Protein 1R2B (pdb70)

Structure (mmCIF, N/CA/C/O backbone):
data_1R2B
#
_entry.id   1R2B
#
_cell.length_a   54.228
_cell.length_b   38.543
_cell.length_c   76.659
_cell.angle_alpha   90.00
_cell.angle_beta   92.92
_cell.angle_gamma   90.00
#
_symmetry.space_group_name_H-M   'P 1 21 1'
#
loop_
_entity.id
_entity.type
_entity.pdbx_description
1 polymer 'B-cell lymphoma 6 protein'
2 polymer 'Nuclear receptor co-repressor 2'
3 water water
#
loop_
_atom_site.group_PDB
_atom_site.id
_atom_site.type_symbol
_atom_site.label_atom_id
_atom_site.label_alt_id
_atom_site.label_comp_id
_atom_site.label_asym_id
_atom_site.label_entity_id
_atom_site.label_seq_id
_atom_site.pdbx_PDB_ins_code
_atom_site.Cartn_x
_atom_site.Cartn_y
_atom_site.Cartn_z
_atom_site.occupancy
_atom_site.B_iso_or_equiv
_atom_site.auth_seq_id
_atom_site.auth_comp_id
_atom_site.auth_asym_id
_atom_site.auth_atom_id
_atom_site.pdbx_PDB_model_num
ATOM 1 N N . ALA A 1 3 ? -13.765 -35.003 43.769 1.00 57.01 5 ALA A N 1
ATOM 2 C CA . ALA A 1 3 ? -12.758 -34.145 43.080 1.00 56.77 5 ALA A CA 1
ATOM 3 C C . ALA A 1 3 ? -11.985 -33.322 44.097 1.00 56.64 5 ALA A C 1
ATOM 4 O O . ALA A 1 3 ? -12.565 -32.523 44.844 1.00 57.37 5 ALA A O 1
ATOM 6 N N . ASP A 1 4 ? -10.672 -33.537 44.131 1.00 55.23 6 ASP A N 1
ATOM 7 C CA . ASP A 1 4 ? -9.796 -32.813 45.041 1.00 52.73 6 ASP A CA 1
ATOM 8 C C . ASP A 1 4 ? -8.872 -31.973 44.178 1.00 50.54 6 ASP A C 1
ATOM 9 O O . ASP A 1 4 ? -8.438 -32.407 43.096 1.00 49.82 6 ASP A O 1
ATOM 14 N N . SER A 1 5 ? -8.577 -30.766 44.649 1.00 46.82 7 SER A N 1
ATOM 15 C CA . SER A 1 5 ? -7.718 -29.865 43.902 1.00 42.37 7 SER A CA 1
ATOM 16 C C . SER A 1 5 ? -6.745 -29.157 44.839 1.00 40.23 7 SER A C 1
ATOM 17 O O . SER A 1 5 ? -6.956 -29.117 46.060 1.00 38.63 7 SER A O 1
ATOM 20 N N . GLN A 1 6 ? -5.672 -28.616 44.262 1.00 37.32 8 GLN A N 1
ATOM 21 C CA . GLN A 1 6 ? -4.650 -27.914 45.025 1.00 34.33 8 GLN A CA 1
ATOM 22 C C . GLN A 1 6 ? -4.179 -26.670 44.296 1.00 33.22 8 GLN A C 1
ATOM 23 O O . GLN A 1 6 ? -3.825 -26.725 43.118 1.00 33.24 8 GLN A O 1
ATOM 29 N N . ILE A 1 7 ? -4.181 -25.548 45.010 1.00 30.96 9 ILE A N 1
ATOM 30 C CA . ILE A 1 7 ? -3.752 -24.274 44.460 1.00 27.82 9 ILE A CA 1
ATOM 31 C C . ILE A 1 7 ? -2.368 -23.962 45.010 1.00 26.78 9 ILE A C 1
ATOM 32 O O . ILE A 1 7 ? -2.149 -23.898 46.225 1.00 24.56 9 ILE A O 1
ATOM 37 N N . GLN A 1 8 ? -1.428 -23.800 44.093 1.00 24.93 10 GLN A N 1
ATOM 38 C CA . GLN A 1 8 ? -0.038 -23.523 44.441 1.00 25.17 10 GLN A CA 1
ATOM 39 C C . GLN A 1 8 ? 0.277 -22.055 44.201 1.00 23.28 10 GLN A C 1
ATOM 40 O O . GLN A 1 8 ? 0.268 -21.595 43.049 1.00 23.01 10 GLN A O 1
ATOM 46 N N . PHE A 1 9 ? 0.532 -21.332 45.296 1.00 20.15 11 PHE A N 1
ATOM 47 C CA . PHE A 1 9 ? 0.840 -19.903 45.244 1.00 18.07 11 PHE A CA 1
ATOM 48 C C . PHE A 1 9 ? 2.340 -19.726 45.044 1.00 17.60 11 PHE A C 1
ATOM 49 O O . PHE A 1 9 ? 3.150 -19.771 45.989 1.00 16.35 11 PHE A O 1
ATOM 57 N N . THR A 1 10 ? 2.703 -19.499 43.793 1.00 16.62 12 THR A N 1
ATOM 58 C CA . THR A 1 10 ? 4.094 -19.390 43.426 1.00 19.70 12 THR A CA 1
ATOM 59 C C . THR A 1 10 ? 4.920 -18.265 44.074 1.00 18.41 12 THR A C 1
ATOM 60 O O . THR A 1 10 ? 6.133 -18.372 44.140 1.00 18.94 12 THR A O 1
ATOM 64 N N . ARG A 1 11 ? 4.287 -17.204 44.571 1.00 18.47 13 ARG A N 1
ATOM 65 C CA . ARG A 1 11 ? 5.053 -16.123 45.200 1.00 15.85 13 ARG A CA 1
ATOM 66 C C . ARG A 1 11 ? 4.789 -16.016 46.709 1.00 16.18 13 ARG A C 1
ATOM 67 O O . ARG A 1 11 ? 5.271 -15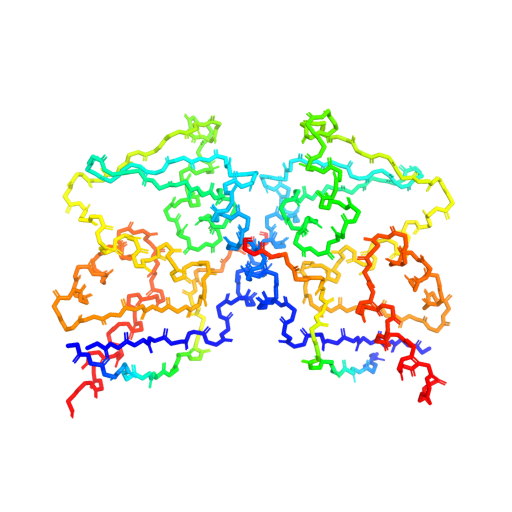.091 47.401 1.00 13.62 13 ARG A O 1
ATOM 75 N N . HIS A 1 12 ? 4.063 -17.011 47.223 1.00 16.90 14 HIS A N 1
ATOM 76 C CA . HIS A 1 12 ? 3.722 -17.069 48.642 1.00 13.17 14 HIS A CA 1
ATOM 77 C C . HIS A 1 12 ? 4.943 -17.052 49.547 1.00 14.78 14 HIS A C 1
ATOM 78 O O . HIS A 1 12 ? 5.005 -16.241 50.476 1.00 12.67 14 HIS A O 1
ATOM 85 N N . ALA A 1 13 ? 5.896 -17.963 49.313 1.00 12.93 15 ALA A N 1
ATOM 86 C CA . ALA A 1 13 ? 7.078 -18.011 50.164 1.00 14.19 15 ALA A CA 1
ATOM 87 C C . ALA A 1 13 ? 7.772 -16.652 50.112 1.00 15.50 15 ALA A C 1
ATOM 88 O O . ALA A 1 13 ? 8.226 -16.138 51.120 1.00 15.73 15 ALA A O 1
ATOM 90 N N . SER A 1 14 ? 7.824 -16.055 48.928 1.00 16.16 16 SER A N 1
ATOM 91 C CA . SER A 1 14 ? 8.459 -14.756 48.808 1.00 16.36 16 SER A CA 1
ATOM 92 C C . SER A 1 14 ? 7.668 -13.668 49.555 1.00 17.43 16 SER A C 1
ATOM 93 O O . SER A 1 14 ? 8.270 -12.763 50.158 1.00 18.20 16 SER A O 1
ATOM 96 N N . ASP A 1 15 ? 6.331 -13.738 49.526 1.00 16.33 17 ASP A N 1
ATOM 97 C CA . ASP A 1 15 ? 5.531 -12.741 50.244 1.00 16.05 17 ASP A CA 1
ATOM 98 C C . ASP A 1 15 ? 5.682 -12.922 51.739 1.00 15.52 17 ASP A C 1
ATOM 99 O O . ASP A 1 15 ? 5.635 -11.947 52.500 1.00 16.91 17 ASP A O 1
ATOM 104 N N . VAL A 1 16 ? 5.827 -14.169 52.167 1.00 14.37 18 VAL A N 1
ATOM 105 C CA . VAL A 1 16 ? 6.023 -14.442 53.585 1.00 16.52 18 VAL A CA 1
ATOM 106 C C . VAL A 1 16 ? 7.396 -13.876 54.020 1.00 17.14 18 VAL A C 1
ATOM 107 O O . VAL A 1 16 ? 7.491 -13.172 55.029 1.00 17.54 18 VAL A O 1
ATOM 111 N N . LEU A 1 17 ? 8.442 -14.144 53.239 1.00 16.15 19 LEU A N 1
ATOM 112 C CA . LEU A 1 17 ? 9.767 -13.658 53.590 1.00 15.25 19 LEU A CA 1
ATOM 113 C C . LEU A 1 17 ? 9.797 -12.138 53.611 1.00 16.89 19 LEU A C 1
ATOM 114 O O . LEU A 1 17 ? 10.441 -11.542 54.474 1.00 17.54 19 LEU A O 1
ATOM 119 N N . LEU A 1 18 ? 9.100 -11.495 52.685 1.00 15.74 20 LEU A N 1
ATOM 120 C CA . LEU A 1 18 ? 9.082 -10.039 52.701 1.00 17.03 20 LEU A CA 1
ATOM 121 C C . LEU A 1 18 ? 8.423 -9.541 53.979 1.00 17.94 20 LEU A C 1
ATOM 122 O O . LEU A 1 18 ? 8.919 -8.622 54.625 1.00 19.53 20 LEU A O 1
ATOM 127 N N . ASN A 1 19 ? 7.296 -10.134 54.348 1.00 17.10 21 ASN A N 1
ATOM 128 C CA . ASN A 1 19 ? 6.635 -9.691 55.563 1.00 19.85 21 ASN A CA 1
ATOM 129 C C . ASN A 1 19 ? 7.463 -9.921 56.812 1.00 20.97 21 ASN A C 1
ATOM 130 O O . ASN A 1 19 ? 7.356 -9.156 57.761 1.00 22.14 21 ASN A O 1
ATOM 135 N N . LEU A 1 20 ? 8.292 -10.958 56.806 1.00 20.62 22 LEU A N 1
ATOM 136 C CA . LEU A 1 20 ? 9.130 -11.246 57.949 1.00 21.22 22 LEU A CA 1
ATOM 137 C C . LEU A 1 20 ? 10.230 -10.190 58.056 1.00 23.84 22 LEU A C 1
ATOM 138 O O . LEU A 1 20 ? 10.650 -9.801 59.156 1.00 22.81 22 LEU A O 1
ATOM 143 N N . ASN A 1 21 ? 10.703 -9.730 56.903 1.00 24.76 23 ASN A N 1
ATOM 144 C CA . ASN A 1 21 ? 11.743 -8.704 56.879 1.00 24.40 23 ASN A CA 1
ATOM 145 C C . ASN A 1 21 ? 11.127 -7.412 57.429 1.00 25.02 23 ASN A C 1
ATOM 146 O O . ASN A 1 21 ? 11.738 -6.694 58.215 1.00 24.25 23 ASN A O 1
ATOM 151 N N . ARG A 1 22 ? 9.911 -7.125 56.986 1.00 26.29 24 ARG A N 1
ATOM 152 C CA . ARG A 1 22 ? 9.198 -5.953 57.442 1.00 29.67 24 ARG A CA 1
ATOM 153 C C . ARG A 1 22 ? 9.103 -6.016 58.958 1.00 30.64 24 ARG A C 1
ATOM 154 O O . ARG A 1 22 ? 9.370 -5.028 59.638 1.00 31.62 24 ARG A O 1
ATOM 162 N N . LEU A 1 23 ? 8.728 -7.181 59.485 1.00 30.49 25 LEU A N 1
ATOM 163 C CA . LEU A 1 23 ? 8.617 -7.344 60.931 1.00 31.00 25 LEU A CA 1
ATOM 164 C C . LEU A 1 23 ? 9.967 -7.055 61.593 1.00 30.74 25 LEU A C 1
ATOM 165 O O . LEU A 1 23 ? 10.016 -6.460 62.676 1.00 30.38 25 LEU A O 1
ATOM 170 N N . ARG A 1 24 ? 11.054 -7.466 60.940 1.00 29.88 26 ARG A N 1
ATOM 171 C CA . ARG A 1 24 ? 12.389 -7.235 61.475 1.00 31.21 26 ARG A CA 1
ATOM 172 C C . ARG A 1 24 ? 12.715 -5.744 61.522 1.00 32.57 26 ARG A C 1
ATOM 173 O O . ARG A 1 24 ? 13.207 -5.249 62.533 1.00 31.52 26 ARG A O 1
ATOM 181 N N . SER A 1 25 ? 12.456 -5.043 60.418 1.00 33.77 27 SER A N 1
ATOM 182 C CA . SER A 1 25 ? 12.710 -3.606 60.337 1.00 34.72 27 SER A CA 1
ATOM 183 C C . SER A 1 25 ? 11.887 -2.816 61.378 1.00 35.65 27 SER A C 1
ATOM 184 O O . SER A 1 25 ? 12.385 -1.853 61.966 1.00 37.02 27 SER A O 1
ATOM 187 N N . ARG A 1 26 ? 10.637 -3.216 61.605 1.00 34.55 28 ARG A N 1
ATOM 188 C CA . ARG A 1 26 ? 9.789 -2.548 62.601 1.00 35.97 28 ARG A CA 1
ATOM 189 C C . ARG A 1 26 ? 10.046 -3.142 63.990 1.00 36.44 28 ARG A C 1
ATOM 190 O O . ARG A 1 26 ? 9.361 -2.813 64.960 1.00 34.48 28 ARG A O 1
ATOM 198 N N . ASP A 1 27 ? 11.041 -4.024 64.059 1.00 37.18 29 ASP A N 1
ATOM 199 C CA . ASP A 1 27 ? 11.427 -4.678 65.300 1.00 38.37 29 ASP A CA 1
ATOM 200 C C . ASP A 1 27 ? 10.248 -5.381 65.967 1.00 37.71 29 ASP A C 1
ATOM 201 O O . ASP A 1 27 ? 10.131 -5.387 67.192 1.00 38.76 29 ASP A O 1
ATOM 206 N N . ILE A 1 28 ? 9.386 -5.992 65.168 1.00 35.58 30 ILE A N 1
ATOM 207 C CA . ILE A 1 28 ? 8.222 -6.671 65.710 1.00 34.11 30 ILE A CA 1
ATOM 208 C C . ILE A 1 28 ? 8.435 -8.161 65.953 1.00 35.07 30 ILE A C 1
ATOM 209 O O . ILE A 1 28 ? 8.853 -8.899 65.054 1.00 35.91 30 ILE A O 1
ATOM 214 N N . LEU A 1 29 ? 8.138 -8.589 67.178 1.00 35.07 31 LEU A N 1
ATOM 215 C CA . LEU A 1 29 ? 8.264 -9.987 67.591 1.00 35.45 31 LEU A CA 1
ATOM 216 C C . LEU A 1 29 ? 9.687 -10.512 67.499 1.00 34.81 31 LEU A C 1
ATOM 217 O O . LEU A 1 29 ? 9.910 -11.717 67.571 1.00 33.78 31 LEU A O 1
ATOM 222 N N . THR A 1 30 ? 10.646 -9.609 67.314 1.00 36.34 32 THR A N 1
ATOM 223 C CA . THR A 1 30 ? 12.050 -10.002 67.253 1.00 37.86 32 THR A CA 1
ATOM 224 C C . THR A 1 30 ? 12.396 -10.504 68.656 1.00 39.44 32 THR A C 1
ATOM 225 O O . THR A 1 30 ? 12.075 -9.850 69.649 1.00 39.44 32 THR A O 1
ATOM 229 N N . ASP A 1 31 ? 13.063 -11.650 68.741 1.00 39.77 33 ASP A N 1
ATOM 230 C CA . ASP A 1 31 ? 13.371 -12.245 70.034 1.00 39.76 33 ASP A CA 1
ATOM 231 C C . ASP A 1 31 ? 14.834 -12.476 70.386 1.00 40.40 33 ASP A C 1
ATOM 232 O O . ASP A 1 31 ? 15.129 -13.210 71.339 1.00 41.03 33 ASP A O 1
ATOM 237 N N . VAL A 1 32 ? 15.752 -11.868 69.643 1.00 40.20 34 VAL A N 1
ATOM 238 C CA . VAL A 1 32 ? 17.168 -12.064 69.929 1.00 40.80 34 VAL A CA 1
ATOM 239 C C . VAL A 1 32 ? 18.008 -10.969 69.288 1.00 42.91 34 VAL A C 1
ATOM 240 O O . VAL A 1 32 ? 17.613 -10.380 68.285 1.00 42.90 34 VAL A O 1
ATOM 244 N N . VAL A 1 33 ? 19.165 -10.690 69.883 1.00 43.66 35 VAL A N 1
ATOM 245 C CA . VAL A 1 33 ? 20.072 -9.683 69.353 1.00 43.82 35 VAL A CA 1
ATOM 246 C C . VAL A 1 33 ? 21.386 -10.400 69.149 1.00 44.21 35 VAL A C 1
ATOM 247 O O . VAL A 1 33 ? 21.812 -11.170 70.009 1.00 45.36 35 VAL A O 1
ATOM 251 N N . ILE A 1 34 ? 22.018 -10.166 68.005 1.00 45.76 36 ILE A N 1
ATOM 252 C CA . ILE A 1 34 ? 23.294 -10.804 67.701 1.00 46.40 36 ILE A CA 1
ATOM 253 C C . ILE A 1 34 ? 24.347 -9.727 67.746 1.00 47.37 36 ILE A C 1
ATOM 254 O O . ILE A 1 34 ? 24.228 -8.703 67.070 1.00 47.31 36 ILE A O 1
ATOM 259 N N . VAL A 1 35 ? 25.387 -9.967 68.534 1.00 48.81 37 VAL A N 1
ATOM 260 C CA . VAL A 1 35 ? 26.444 -8.993 68.684 1.00 49.45 37 VAL A CA 1
ATOM 261 C C . VAL A 1 35 ? 27.715 -9.367 67.950 1.00 51.31 37 VAL A C 1
ATOM 262 O O . VAL A 1 35 ? 28.310 -10.415 68.191 1.00 52.11 37 VAL A O 1
ATOM 266 N N . VAL A 1 36 ? 28.113 -8.485 67.041 1.00 53.44 38 VAL A N 1
ATOM 267 C CA . VAL A 1 36 ? 29.318 -8.646 66.236 1.00 56.12 38 VAL A CA 1
ATOM 268 C C . VAL A 1 36 ? 30.142 -7.401 66.553 1.00 57.53 38 VAL A C 1
ATOM 269 O O . VAL A 1 36 ? 29.756 -6.279 66.194 1.00 57.35 38 VAL A O 1
ATOM 273 N N . SER A 1 37 ? 31.277 -7.602 67.219 1.00 59.19 39 SER A N 1
ATOM 274 C CA . SER A 1 37 ? 32.107 -6.480 67.653 1.00 59.72 39 SER A CA 1
ATOM 275 C C . SER A 1 37 ? 31.180 -5.638 68.515 1.00 60.23 39 SER A C 1
ATOM 276 O O . SER A 1 37 ? 30.497 -6.172 69.394 1.00 60.14 39 SER A O 1
ATOM 279 N N . ARG A 1 38 ? 31.116 -4.340 68.264 1.00 61.08 40 ARG A N 1
ATOM 280 C CA . ARG A 1 38 ? 30.248 -3.504 69.084 1.00 62.50 40 ARG A CA 1
ATOM 281 C C . ARG A 1 38 ? 28.884 -3.253 68.452 1.00 61.74 40 ARG A C 1
ATOM 282 O O . ARG A 1 38 ? 28.061 -2.524 69.009 1.00 62.12 40 ARG A O 1
ATOM 290 N N . GLU A 1 39 ? 28.641 -3.873 67.298 1.00 60.35 41 GLU A N 1
ATOM 291 C CA . GLU A 1 39 ? 27.372 -3.703 66.602 1.00 57.68 41 GLU A CA 1
ATOM 292 C C . GLU A 1 39 ? 26.339 -4.776 66.912 1.00 55.07 41 GLU A C 1
ATOM 293 O O . GLU A 1 39 ? 26.656 -5.961 67.048 1.00 53.66 41 GLU A O 1
ATOM 299 N N . GLN A 1 40 ? 25.095 -4.328 67.030 1.00 52.16 42 GLN A N 1
ATOM 300 C CA . GLN A 1 40 ? 23.974 -5.199 67.331 1.00 51.17 42 GLN A CA 1
ATOM 301 C C . GLN A 1 40 ? 23.076 -5.382 66.118 1.00 49.04 42 GLN A C 1
ATOM 302 O O . GLN A 1 40 ? 23.034 -4.537 65.227 1.00 48.79 42 GLN A O 1
ATOM 308 N N . PHE A 1 41 ? 22.360 -6.499 66.095 1.00 46.96 43 PHE A N 1
ATOM 309 C CA . PHE A 1 41 ? 21.430 -6.796 65.014 1.00 44.03 43 PHE A CA 1
ATOM 310 C C . PHE A 1 41 ? 20.253 -7.546 65.615 1.00 42.98 43 PHE A C 1
ATOM 311 O O . PHE A 1 41 ? 20.429 -8.627 66.177 1.00 42.94 43 PHE A O 1
ATOM 319 N N . ARG A 1 42 ? 19.061 -6.966 65.507 1.00 42.22 44 ARG A N 1
ATOM 320 C CA . ARG A 1 42 ? 17.844 -7.584 66.028 1.00 42.40 44 ARG A CA 1
ATOM 321 C C . ARG A 1 42 ? 17.352 -8.602 64.980 1.00 40.99 44 ARG A C 1
ATOM 322 O O . ARG A 1 42 ? 17.554 -8.402 63.776 1.00 39.94 44 ARG A O 1
ATOM 330 N N . ALA A 1 43 ? 16.706 -9.680 65.427 1.00 38.23 45 ALA A N 1
ATOM 331 C CA . ALA A 1 43 ? 16.248 -10.713 64.497 1.00 36.31 45 ALA A CA 1
ATOM 332 C C . ALA A 1 43 ? 15.325 -11.745 65.124 1.00 34.88 45 ALA A C 1
ATOM 333 O O . ALA A 1 43 ? 15.023 -11.685 66.308 1.00 35.21 45 ALA A O 1
ATOM 335 N N . HIS A 1 44 ? 14.870 -12.688 64.305 1.00 33.64 46 HIS A N 1
ATOM 336 C CA . HIS A 1 44 ? 13.996 -13.759 64.762 1.00 31.96 46 HIS A CA 1
ATOM 337 C C . HIS A 1 44 ? 14.802 -15.043 64.709 1.00 32.59 46 HIS A C 1
ATOM 338 O O . HIS A 1 44 ? 15.391 -15.374 63.676 1.00 34.13 46 HIS A O 1
ATOM 345 N N . LYS A 1 45 ? 14.837 -15.754 65.832 1.00 31.08 47 LYS A N 1
ATOM 346 C CA . LYS A 1 45 ? 15.585 -17.001 65.942 1.00 29.85 47 LYS A CA 1
ATOM 347 C C . LYS A 1 45 ? 15.160 -17.997 64.885 1.00 25.52 47 LYS A C 1
ATOM 348 O O . LYS A 1 45 ? 15.996 -18.621 64.257 1.00 27.51 47 LYS A O 1
ATOM 354 N N . THR A 1 46 ? 13.861 -18.142 64.689 1.00 24.73 48 THR A N 1
ATOM 355 C CA . THR A 1 46 ? 13.348 -19.068 63.684 1.00 26.75 48 THR A CA 1
ATOM 356 C C . THR A 1 46 ? 13.948 -18.834 62.289 1.00 25.30 48 THR A C 1
ATOM 357 O O . THR A 1 46 ? 14.283 -19.787 61.601 1.00 25.65 48 THR A O 1
ATOM 361 N N . VAL A 1 47 ? 14.091 -17.571 61.884 1.00 24.64 49 VAL A N 1
ATOM 362 C CA . VAL A 1 47 ? 14.676 -17.255 60.580 1.00 24.82 49 VAL A CA 1
ATOM 363 C C . VAL A 1 47 ? 16.173 -17.574 60.606 1.00 24.82 49 VAL A C 1
ATOM 364 O O . VAL A 1 47 ? 16.715 -18.188 59.686 1.00 21.23 49 VAL A O 1
ATOM 368 N N . LEU A 1 48 ? 16.835 -17.134 61.666 1.00 26.61 50 LEU A N 1
ATOM 369 C CA . LEU A 1 48 ? 18.259 -17.401 61.823 1.00 28.95 50 LEU A CA 1
ATOM 370 C C . LEU A 1 48 ? 18.522 -18.907 61.758 1.00 29.72 50 LEU A C 1
ATOM 371 O O . LEU A 1 48 ? 19.453 -19.352 61.089 1.00 30.58 50 LEU A O 1
ATOM 376 N N . MET A 1 49 ? 17.698 -19.681 62.461 1.00 30.99 51 MET A N 1
ATOM 377 C CA . MET A 1 49 ? 17.830 -21.134 62.477 1.00 32.88 51 MET A CA 1
ATOM 378 C C . MET A 1 49 ? 17.559 -21.749 61.110 1.00 33.05 51 MET A C 1
ATOM 379 O O . MET A 1 49 ? 18.235 -22.696 60.697 1.00 35.02 51 MET A O 1
ATOM 384 N N . ALA A 1 50 ? 16.547 -21.235 60.425 1.00 30.24 52 ALA A N 1
ATOM 385 C CA . ALA A 1 50 ? 16.203 -21.755 59.118 1.00 29.04 52 ALA A CA 1
ATOM 386 C C . ALA A 1 50 ? 17.345 -21.571 58.135 1.00 26.44 52 ALA A C 1
ATOM 387 O O . ALA A 1 50 ? 17.533 -22.391 57.233 1.00 25.57 52 ALA A O 1
ATOM 389 N N . CYS A 1 51 ? 18.129 -20.517 58.331 1.00 26.19 53 CYS A N 1
ATOM 390 C CA . CYS A 1 51 ? 19.231 -20.214 57.408 1.00 26.45 53 CYS A CA 1
ATOM 391 C C . CYS A 1 51 ? 20.656 -20.598 57.797 1.00 27.45 53 CYS A C 1
ATOM 392 O O . CYS A 1 51 ? 21.502 -20.786 56.922 1.00 27.50 53 CYS A O 1
ATOM 395 N N . SER A 1 52 ? 20.936 -20.705 59.088 1.00 27.55 54 SER A N 1
ATOM 396 C CA . SER A 1 52 ? 22.297 -21.016 59.515 1.00 29.83 54 SER A CA 1
ATOM 397 C C . SER A 1 52 ? 22.406 -22.289 60.354 1.00 29.46 54 SER A C 1
ATOM 398 O O . SER A 1 52 ? 21.698 -22.435 61.346 1.00 30.43 54 SER A O 1
ATOM 401 N N . GLY A 1 53 ? 23.278 -23.206 59.943 1.00 30.32 55 GLY A N 1
ATOM 402 C CA . GLY A 1 53 ? 23.474 -24.446 60.689 1.00 31.70 55 GLY 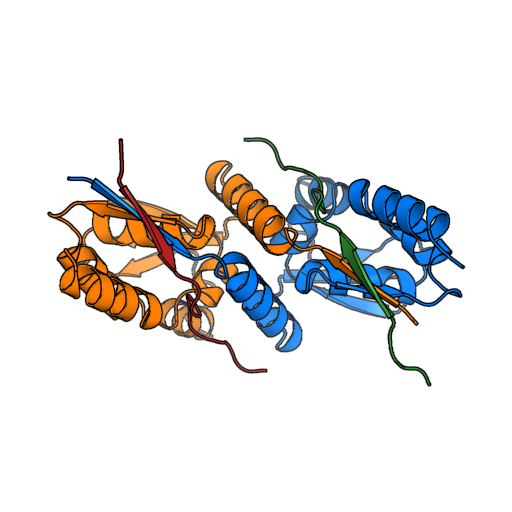A CA 1
ATOM 403 C C . GLY A 1 53 ? 23.942 -24.130 62.105 1.00 32.84 55 GLY A C 1
ATOM 404 O O . GLY A 1 53 ? 23.593 -24.816 63.077 1.00 30.80 55 GLY A O 1
ATOM 405 N N . LEU A 1 54 ? 24.731 -23.065 62.212 1.00 33.17 56 LEU A N 1
ATOM 406 C CA . LEU A 1 54 ? 25.233 -22.608 63.485 1.00 35.14 56 LEU A CA 1
ATOM 407 C C . LEU A 1 54 ? 24.090 -22.143 64.394 1.00 35.95 56 LEU A C 1
ATOM 408 O O . LEU A 1 54 ? 23.868 -22.709 65.467 1.00 36.91 56 LEU A O 1
ATOM 413 N N . PHE A 1 55 ? 23.360 -21.112 63.975 1.00 35.03 57 PHE A N 1
ATOM 414 C CA . PHE A 1 55 ? 22.262 -20.622 64.800 1.00 32.54 57 PHE A CA 1
ATOM 415 C C . PHE A 1 55 ? 21.288 -21.755 65.116 1.00 31.66 57 PHE A C 1
ATOM 416 O O . PHE A 1 55 ? 20.591 -21.737 66.135 1.00 28.51 57 PHE A O 1
ATOM 424 N N . TYR A 1 56 ? 21.237 -22.752 64.244 1.00 30.77 58 TYR A N 1
ATOM 425 C CA . TYR A 1 56 ? 20.355 -23.878 64.494 1.00 32.14 58 TYR A CA 1
ATOM 426 C C . TYR A 1 56 ? 20.850 -24.586 65.769 1.00 33.23 58 TYR A C 1
ATOM 427 O O . TYR A 1 56 ? 20.064 -24.925 66.657 1.00 32.33 58 TYR A O 1
ATOM 436 N N . SER A 1 57 ? 22.160 -24.793 65.856 1.00 34.28 59 SER A N 1
ATOM 437 C CA . SER A 1 57 ? 22.753 -25.448 67.016 1.00 37.50 59 SER A CA 1
ATOM 438 C C . SER A 1 57 ? 22.615 -24.608 68.271 1.00 38.61 59 SER A C 1
ATOM 439 O O . SER A 1 57 ? 22.185 -25.097 69.316 1.00 39.91 59 SER A O 1
ATOM 442 N N . ILE A 1 58 ? 22.974 -23.336 68.156 1.00 40.37 60 ILE A N 1
ATOM 443 C CA . ILE A 1 58 ? 22.898 -22.415 69.274 1.00 41.72 60 ILE A CA 1
ATOM 444 C C . ILE A 1 58 ? 21.524 -22.386 69.910 1.00 42.48 60 ILE A C 1
ATOM 445 O O . ILE A 1 58 ? 21.402 -22.472 71.124 1.00 43.93 60 ILE A O 1
ATOM 450 N N . PHE A 1 59 ? 20.486 -22.267 69.091 1.00 43.81 61 PHE A N 1
ATOM 451 C CA . PHE A 1 59 ? 19.125 -22.202 69.607 1.00 43.16 61 PHE A CA 1
ATOM 452 C C . PHE A 1 59 ? 18.533 -23.575 69.863 1.00 43.92 61 PHE A C 1
ATOM 453 O O . PHE A 1 59 ? 17.393 -23.704 70.303 1.00 43.62 61 PHE A O 1
ATOM 461 N N . THR A 1 60 ? 19.324 -24.605 69.587 1.00 46.21 62 THR A N 1
ATOM 462 C CA . THR A 1 60 ? 18.916 -25.985 69.829 1.00 48.18 62 THR A CA 1
ATOM 463 C C . THR A 1 60 ? 19.537 -26.394 71.165 1.00 49.17 62 THR A C 1
ATOM 464 O O . THR A 1 60 ? 19.109 -27.354 71.803 1.00 48.28 62 THR A O 1
ATOM 468 N N . ASP A 1 61 ? 20.546 -25.626 71.569 1.00 51.11 63 ASP A N 1
ATOM 469 C CA . ASP A 1 61 ? 21.300 -25.831 72.802 1.00 53.46 63 ASP A CA 1
ATOM 470 C C . ASP A 1 61 ? 20.4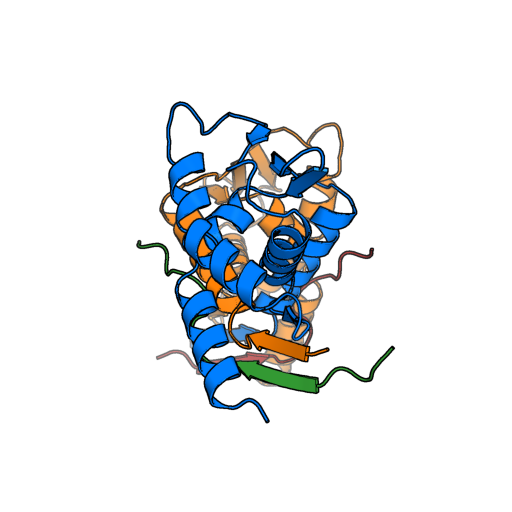77 -25.392 74.018 1.00 54.80 63 ASP A C 1
ATOM 471 O O . ASP A 1 61 ? 20.263 -24.204 74.227 1.00 54.06 63 ASP A O 1
ATOM 476 N N . GLN A 1 62 ? 20.028 -26.357 74.817 1.00 56.85 64 GLN A N 1
ATOM 477 C CA . GLN A 1 62 ? 19.216 -26.072 75.995 1.00 59.53 64 GLN A CA 1
ATOM 478 C C . GLN A 1 62 ? 19.749 -24.977 76.911 1.00 60.48 64 GLN A C 1
ATOM 479 O O . GLN A 1 62 ? 18.964 -24.252 77.533 1.00 61.20 64 GLN A O 1
ATOM 485 N N . LEU A 1 63 ? 21.068 -24.849 77.016 1.00 60.69 65 LEU A N 1
ATOM 486 C CA . LEU A 1 63 ? 21.615 -23.811 77.881 1.00 61.38 65 LEU A CA 1
ATOM 487 C C . LEU A 1 63 ? 21.835 -22.455 77.204 1.00 60.31 65 LEU A C 1
ATOM 488 O O . LEU A 1 63 ? 22.269 -21.505 77.851 1.00 60.21 65 LEU A O 1
ATOM 493 N N . LYS A 1 64 ? 21.517 -22.362 75.913 1.00 59.58 66 LYS A N 1
ATOM 494 C CA . LYS A 1 64 ? 21.663 -21.110 75.167 1.00 58.89 66 LYS A CA 1
ATOM 495 C C . LYS A 1 64 ? 20.425 -20.809 74.328 1.00 59.22 66 LYS A C 1
ATOM 496 O O . LYS A 1 64 ? 20.439 -19.902 73.503 1.00 59.28 66 LYS A O 1
ATOM 502 N N . ARG A 1 65 ? 19.360 -21.574 74.559 1.00 60.08 67 ARG A N 1
ATOM 503 C CA . ARG A 1 65 ? 18.093 -21.434 73.842 1.00 60.29 67 ARG A CA 1
ATOM 504 C C . ARG A 1 65 ? 17.263 -20.228 74.271 1.00 60.26 67 ARG A C 1
ATOM 505 O O . ARG A 1 65 ? 16.847 -19.430 73.435 1.00 60.96 67 ARG A O 1
ATOM 513 N N . ASN A 1 66 ? 16.995 -20.115 75.568 1.00 59.31 68 ASN A N 1
ATOM 514 C CA . ASN A 1 66 ? 16.206 -19.005 76.082 1.00 58.54 68 ASN A CA 1
ATOM 515 C C . ASN A 1 66 ? 17.065 -17.761 76.250 1.00 58.05 68 ASN A C 1
ATOM 516 O O . ASN A 1 66 ? 16.650 -16.774 76.862 1.00 58.07 68 ASN A O 1
ATOM 521 N N . LEU A 1 67 ? 18.269 -17.824 75.696 1.00 56.90 69 LEU A N 1
ATOM 522 C CA . LEU A 1 67 ? 19.213 -16.717 75.739 1.00 55.34 69 LEU A CA 1
ATOM 523 C C . LEU A 1 67 ? 18.670 -15.627 74.812 1.00 55.02 69 LEU A C 1
ATOM 524 O O . LEU A 1 67 ? 18.188 -15.918 73.717 1.00 54.23 69 LEU A O 1
ATOM 529 N N . SER A 1 68 ? 18.735 -14.374 75.243 1.00 54.82 70 SER A N 1
ATOM 530 C CA . SER A 1 68 ? 18.227 -13.283 74.419 1.00 53.52 70 SER A CA 1
ATOM 531 C C . SER A 1 68 ? 19.333 -12.519 73.692 1.00 52.34 70 SER A C 1
ATOM 532 O O . SER A 1 68 ? 19.054 -11.649 72.867 1.00 52.61 70 SER A O 1
ATOM 535 N N . VAL A 1 69 ? 20.587 -12.845 73.986 1.00 50.72 71 VAL A N 1
ATOM 536 C CA . VAL A 1 69 ? 21.701 -12.178 73.321 1.00 50.12 71 VAL A CA 1
ATOM 537 C C . VAL A 1 69 ? 22.760 -13.206 72.905 1.00 51.07 71 VAL A C 1
ATOM 538 O O . VAL A 1 69 ? 22.933 -14.232 73.567 1.00 50.80 71 VAL A O 1
ATOM 542 N N . ILE A 1 70 ? 23.451 -12.936 71.797 1.00 52.15 72 ILE A N 1
ATOM 543 C CA . ILE A 1 70 ? 24.476 -13.838 71.282 1.00 53.80 72 ILE A CA 1
ATOM 544 C C . ILE A 1 70 ? 25.636 -13.089 70.640 1.00 56.17 72 ILE A C 1
ATOM 545 O O . ILE A 1 70 ? 25.444 -12.272 69.741 1.00 56.80 72 ILE A O 1
ATOM 550 N N . ASN A 1 71 ? 26.842 -13.390 71.106 1.00 58.59 73 ASN A N 1
ATOM 551 C CA . ASN A 1 71 ? 28.057 -12.780 70.590 1.00 61.10 73 ASN A CA 1
ATOM 552 C C . ASN A 1 71 ? 28.674 -13.785 69.642 1.00 62.30 73 ASN A C 1
ATOM 553 O O . ASN A 1 71 ? 28.327 -14.961 69.672 1.00 63.18 73 ASN A O 1
ATOM 558 N N . LEU A 1 72 ? 29.603 -13.328 68.817 1.00 64.00 74 LEU A N 1
ATOM 559 C CA . LEU A 1 72 ? 30.259 -14.202 67.854 1.00 66.25 74 LEU A CA 1
ATOM 560 C C . LEU A 1 72 ? 31.760 -13.928 67.904 1.00 68.01 74 LEU A C 1
ATOM 561 O O . LEU A 1 72 ? 32.204 -13.069 68.669 1.00 68.60 74 LEU A O 1
ATOM 566 N N . ASP A 1 73 ? 32.540 -14.649 67.097 1.00 69.62 75 ASP A N 1
ATOM 567 C CA . ASP A 1 73 ? 33.978 -14.415 67.066 1.00 71.09 75 ASP A CA 1
ATOM 568 C C . ASP A 1 73 ? 34.164 -12.928 66.826 1.00 71.63 75 ASP A C 1
ATOM 569 O O . ASP A 1 73 ? 33.597 -12.364 65.888 1.00 72.51 75 ASP A O 1
ATOM 574 N N . PRO A 1 74 ? 34.964 -12.269 67.674 1.00 71.20 76 PRO A N 1
ATOM 575 C CA . PRO A 1 74 ? 35.202 -10.832 67.529 1.00 70.09 76 PRO A CA 1
ATOM 576 C C . PRO A 1 74 ? 35.929 -10.504 66.247 1.00 68.35 76 PRO A C 1
ATOM 577 O O . PRO A 1 74 ? 36.013 -9.343 65.859 1.00 68.28 76 PRO A O 1
ATOM 581 N N . GLU A 1 75 ? 36.451 -11.531 65.588 1.00 66.99 77 GLU A N 1
ATOM 582 C CA . GLU A 1 75 ? 37.186 -11.322 64.350 1.00 66.34 77 GLU A CA 1
ATOM 583 C C . GLU A 1 75 ? 36.250 -11.367 63.139 1.00 65.63 77 GLU A C 1
ATOM 584 O O . GLU A 1 75 ? 36.695 -11.245 61.992 1.00 64.97 77 GLU A O 1
ATOM 590 N N . ILE A 1 76 ? 34.955 -11.549 63.401 1.00 64.29 78 ILE A N 1
ATOM 591 C CA . ILE A 1 76 ? 33.948 -11.575 62.338 1.00 63.10 78 ILE A CA 1
ATOM 592 C C . ILE A 1 76 ? 33.465 -10.150 62.101 1.00 62.36 78 ILE A C 1
ATOM 593 O O . ILE A 1 76 ? 32.733 -9.597 62.923 1.00 62.54 78 ILE A O 1
ATOM 598 N N . ASN A 1 77 ? 33.885 -9.556 60.986 1.00 61.75 79 ASN A N 1
ATOM 599 C CA . ASN A 1 77 ? 33.494 -8.187 60.659 1.00 61.19 79 ASN A CA 1
ATOM 600 C C . ASN A 1 77 ? 31.976 -8.060 60.525 1.00 59.27 79 ASN A C 1
ATOM 601 O O . ASN A 1 77 ? 31.307 -8.958 60.014 1.00 58.69 79 ASN A O 1
ATOM 606 N N . PRO A 1 78 ? 31.419 -6.933 60.995 1.00 57.81 80 PRO A N 1
ATOM 607 C CA . PRO A 1 78 ? 29.987 -6.617 60.963 1.00 55.69 80 PRO A CA 1
ATOM 608 C C . PRO A 1 78 ? 29.361 -6.538 59.569 1.00 53.56 80 PRO A C 1
ATOM 609 O O . PRO A 1 78 ? 28.225 -6.973 59.369 1.00 53.28 80 PRO A O 1
ATOM 613 N N . GLU A 1 79 ? 30.103 -5.978 58.618 1.00 50.40 81 GLU A N 1
ATOM 614 C CA . GLU A 1 79 ? 29.619 -5.824 57.254 1.00 48.29 81 GLU A CA 1
ATOM 615 C C . GLU A 1 79 ? 29.251 -7.181 56.656 1.00 46.79 81 GLU A C 1
ATOM 616 O O . GLU A 1 79 ? 28.096 -7.418 56.300 1.00 47.33 81 GLU A O 1
ATOM 622 N N . GLY A 1 80 ? 30.242 -8.063 56.554 1.00 44.55 82 GLY A N 1
ATOM 623 C CA . GLY A 1 80 ? 30.024 -9.385 56.001 1.00 40.23 82 GLY A CA 1
ATOM 624 C C . GLY A 1 80 ? 28.831 -10.058 56.637 1.00 38.99 82 GLY A C 1
ATOM 625 O O . GLY A 1 80 ? 28.056 -10.738 55.965 1.00 38.76 82 GLY A O 1
ATOM 626 N N . PHE A 1 81 ? 28.677 -9.861 57.943 1.00 36.84 83 PHE A N 1
ATOM 627 C CA . PHE A 1 81 ? 27.566 -10.448 58.662 1.00 33.87 83 PHE A CA 1
ATOM 628 C C . PHE A 1 81 ? 26.225 -9.809 58.325 1.00 34.14 83 PHE A C 1
ATOM 629 O O . PHE A 1 81 ? 25.189 -10.485 58.289 1.00 33.45 83 PHE A O 1
ATOM 637 N N . ASN A 1 82 ? 26.245 -8.496 58.125 1.00 33.02 84 ASN A N 1
ATOM 638 C CA . ASN A 1 82 ? 25.037 -7.762 57.818 1.00 30.89 84 ASN A CA 1
ATOM 639 C C . ASN A 1 82 ? 24.529 -8.191 56.441 1.00 28.80 84 ASN A C 1
ATOM 640 O O . ASN A 1 82 ? 23.329 -8.310 56.209 1.00 28.27 84 ASN A O 1
ATOM 645 N N . ILE A 1 83 ? 25.460 -8.439 55.537 1.00 27.91 85 ILE A N 1
ATOM 646 C CA . ILE A 1 83 ? 25.112 -8.873 54.193 1.00 27.39 85 ILE A CA 1
ATOM 647 C C . ILE A 1 83 ? 24.424 -10.234 54.247 1.00 27.73 85 ILE A C 1
ATOM 648 O O . ILE A 1 83 ? 23.446 -10.477 53.537 1.00 26.46 85 ILE A O 1
ATOM 653 N N . LEU A 1 84 ? 24.923 -11.113 55.109 1.00 26.89 86 LEU A N 1
ATOM 654 C CA . LEU A 1 84 ? 24.334 -12.436 55.236 1.00 26.18 86 LEU A CA 1
ATOM 655 C C . LEU A 1 84 ? 22.951 -12.386 55.877 1.00 25.33 86 LEU A C 1
ATOM 656 O O . LEU A 1 84 ? 22.047 -13.107 55.467 1.00 23.47 86 LEU A O 1
ATOM 661 N N . LEU A 1 85 ? 22.788 -11.522 56.872 1.00 24.10 87 LEU A N 1
ATOM 662 C CA . LEU A 1 85 ? 21.514 -11.388 57.557 1.00 22.34 87 LEU A CA 1
ATOM 663 C C . LEU A 1 85 ? 20.458 -10.856 56.583 1.00 21.64 87 LEU A C 1
ATOM 664 O O . LEU A 1 85 ? 19.297 -11.269 56.625 1.00 20.73 87 LEU A O 1
ATOM 669 N N . ASP A 1 86 ? 20.861 -9.920 55.731 1.00 19.45 88 ASP A N 1
ATOM 670 C CA . ASP A 1 86 ? 19.946 -9.354 54.756 1.00 19.58 88 ASP A CA 1
ATOM 671 C C . ASP A 1 86 ? 19.543 -10.448 53.808 1.00 18.33 88 ASP A C 1
ATOM 672 O O . ASP A 1 86 ? 18.372 -10.617 53.530 1.00 19.58 88 ASP A O 1
ATOM 677 N N . PHE A 1 87 ? 20.536 -11.179 53.307 1.00 18.13 89 PHE A N 1
ATOM 678 C CA . PHE A 1 87 ? 20.299 -12.304 52.409 1.00 18.15 89 PHE A CA 1
ATOM 679 C C . PHE A 1 87 ? 19.240 -13.237 52.974 1.00 17.70 89 PHE A C 1
ATOM 680 O O . PHE A 1 87 ? 18.332 -13.661 52.251 1.00 16.25 89 PHE A O 1
ATOM 688 N N . MET A 1 88 ? 19.390 -13.566 54.260 1.00 17.19 90 MET A N 1
ATOM 689 C CA . MET A 1 88 ? 18.469 -14.451 54.972 1.00 17.63 90 MET A CA 1
ATOM 690 C C . MET A 1 88 ? 17.031 -13.981 54.878 1.00 16.86 90 MET A C 1
ATOM 691 O O . MET A 1 88 ? 16.110 -14.779 54.682 1.00 15.24 90 MET A O 1
ATOM 696 N N . TYR A 1 89 ? 16.865 -12.672 55.016 1.00 15.20 91 TYR A N 1
ATOM 697 C CA . TYR A 1 89 ? 15.556 -12.045 54.982 1.00 16.57 91 TYR A CA 1
ATOM 698 C C . TYR A 1 89 ? 15.105 -11.545 53.597 1.00 15.96 91 TYR A C 1
ATOM 699 O O . TYR A 1 89 ? 13.962 -11.122 53.467 1.00 16.28 91 TYR A O 1
ATOM 708 N N . THR A 1 90 ? 15.965 -11.611 52.572 1.00 14.88 92 THR A N 1
ATOM 709 C CA . THR A 1 90 ? 15.579 -11.131 51.229 1.00 17.08 92 THR A CA 1
ATOM 710 C C . THR A 1 90 ? 15.900 -12.023 49.998 1.00 17.34 92 THR A C 1
ATOM 711 O O . THR A 1 90 ? 15.466 -11.697 48.877 1.00 16.75 92 THR A O 1
ATOM 715 N N . SER A 1 91 ? 16.664 -13.100 50.191 1.00 15.82 93 SER A N 1
ATOM 716 C CA . SER A 1 91 ? 17.106 -13.983 49.090 1.00 19.18 93 SER A CA 1
ATOM 717 C C . SER A 1 91 ? 18.176 -13.281 48.263 1.00 17.43 93 SER A C 1
ATOM 718 O O . SER A 1 91 ? 18.646 -13.812 47.250 1.00 15.81 93 SER A O 1
ATOM 721 N N . ARG A 1 92 ? 18.532 -12.073 48.667 1.00 19.33 94 ARG A N 1
ATOM 722 C CA . ARG A 1 92 ? 19.525 -11.327 47.908 1.00 23.12 94 ARG A CA 1
ATOM 723 C C . ARG A 1 92 ? 20.843 -11.140 48.663 1.00 22.76 94 ARG A C 1
ATOM 724 O O . ARG A 1 92 ? 20.860 -10.741 49.832 1.00 21.09 94 ARG A O 1
ATOM 732 N N . LEU A 1 93 ? 21.940 -11.460 47.984 1.00 22.56 95 LEU A N 1
ATOM 733 C CA . LEU A 1 93 ? 23.271 -11.345 48.573 1.00 23.52 95 LEU A CA 1
ATOM 734 C C . LEU A 1 93 ? 24.019 -10.224 47.860 1.00 24.21 95 LEU A C 1
ATOM 735 O O . LEU A 1 93 ? 24.508 -10.392 46.742 1.00 22.28 95 LEU A O 1
ATOM 740 N N . ASN A 1 94 ? 24.088 -9.079 48.523 1.00 25.98 96 ASN A N 1
ATOM 741 C CA . ASN A 1 94 ? 24.755 -7.912 47.979 1.00 29.96 96 ASN A CA 1
ATOM 742 C C . ASN A 1 94 ? 26.244 -7.965 48.214 1.00 31.87 96 ASN A C 1
ATOM 743 O O . ASN A 1 94 ? 26.702 -8.034 49.354 1.00 33.37 96 ASN A O 1
ATOM 748 N N . LEU A 1 95 ? 26.994 -7.924 47.121 1.00 32.51 97 LEU A N 1
ATOM 749 C CA . LEU A 1 95 ? 28.437 -8.004 47.202 1.00 34.41 97 LEU A CA 1
ATOM 750 C C . LEU A 1 95 ? 29.165 -6.852 46.533 1.00 37.79 97 LEU A C 1
ATOM 751 O O . LEU A 1 95 ? 28.588 -6.036 45.794 1.00 37.51 97 LEU A O 1
ATOM 756 N N . ARG A 1 96 ? 30.457 -6.824 46.831 1.00 40.55 98 ARG A N 1
ATOM 757 C CA . ARG A 1 96 ? 31.421 -5.883 46.299 1.00 43.64 98 ARG A CA 1
ATOM 758 C C . ARG A 1 96 ? 32.627 -6.776 46.152 1.00 44.57 98 ARG A C 1
ATOM 759 O O . ARG A 1 96 ? 32.793 -7.719 46.924 1.00 42.83 98 ARG A O 1
ATOM 767 N N . GLU A 1 97 ? 33.451 -6.494 45.155 1.00 47.25 99 GLU A N 1
ATOM 768 C CA . GLU A 1 97 ? 34.658 -7.280 44.926 1.00 50.52 99 GLU A CA 1
ATOM 769 C C . GLU A 1 97 ? 35.495 -7.247 46.203 1.00 49.04 99 GLU A C 1
ATOM 770 O O . GLU A 1 97 ? 36.184 -8.216 46.542 1.00 50.27 99 GLU A O 1
ATOM 776 N N . GLY A 1 98 ? 35.407 -6.123 46.909 1.00 47.11 100 GLY A N 1
ATOM 777 C CA . GLY A 1 98 ? 36.158 -5.938 48.134 1.00 44.95 100 GLY A CA 1
ATOM 778 C C . GLY A 1 98 ? 35.687 -6.652 49.384 1.00 43.06 100 GLY A C 1
ATOM 779 O O . GLY A 1 98 ? 36.441 -6.715 50.357 1.00 44.04 100 GLY A O 1
ATOM 780 N N . ASN A 1 99 ? 34.467 -7.192 49.391 1.00 39.77 101 ASN A N 1
ATOM 781 C CA . ASN A 1 99 ? 33.987 -7.871 50.597 1.00 35.79 101 ASN A CA 1
ATOM 782 C C . ASN A 1 99 ? 33.523 -9.310 50.395 1.00 34.29 101 ASN A C 1
ATOM 783 O O . ASN A 1 99 ? 33.087 -9.966 51.340 1.00 32.72 101 ASN A O 1
ATOM 788 N N . ILE A 1 100 ? 33.624 -9.806 49.170 1.00 33.76 102 ILE A N 1
ATOM 789 C CA . ILE A 1 100 ? 33.165 -11.148 48.899 1.00 32.82 102 ILE A CA 1
ATOM 790 C C . ILE A 1 100 ? 33.884 -12.196 49.727 1.00 34.13 102 ILE A C 1
ATOM 791 O O . ILE A 1 100 ? 33.258 -13.156 50.181 1.00 34.02 102 ILE A O 1
ATOM 796 N N . MET A 1 101 ? 35.191 -12.017 49.932 1.00 32.82 103 MET A N 1
ATOM 797 C CA . MET A 1 101 ? 35.962 -12.968 50.721 1.00 31.47 103 MET A CA 1
ATOM 798 C C . MET A 1 101 ? 35.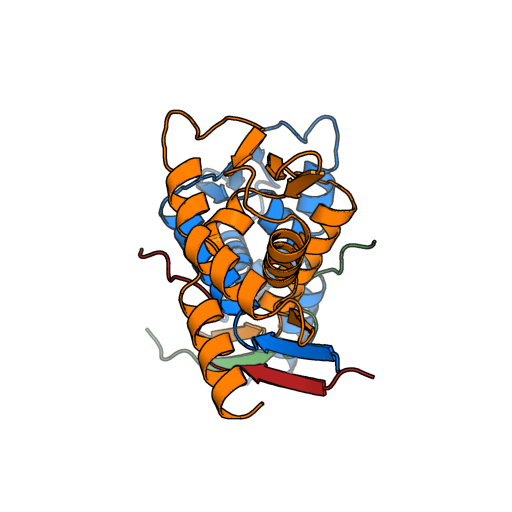512 -12.952 52.178 1.00 31.09 103 MET A C 1
ATOM 799 O O . MET A 1 101 ? 35.346 -14.007 52.806 1.00 31.17 103 MET A O 1
ATOM 804 N N . ALA A 1 102 ? 35.309 -11.757 52.719 1.00 30.00 104 ALA A N 1
ATOM 805 C CA . ALA A 1 102 ? 34.838 -11.649 54.090 1.00 30.45 104 ALA A CA 1
ATOM 806 C C . ALA A 1 102 ? 33.433 -12.259 54.199 1.00 31.42 104 ALA A C 1
ATOM 807 O O . ALA A 1 102 ? 33.056 -12.829 55.240 1.00 29.89 104 ALA A O 1
ATOM 809 N N . VAL A 1 103 ? 32.655 -12.131 53.124 1.00 29.36 105 VAL A N 1
ATOM 810 C CA . VAL A 1 103 ? 31.297 -12.663 53.129 1.00 28.54 105 VAL A CA 1
ATOM 811 C C . VAL A 1 103 ? 31.354 -14.186 53.098 1.00 27.50 105 VAL A C 1
ATOM 812 O O . VAL A 1 103 ? 30.682 -14.865 53.868 1.00 23.00 105 VAL A O 1
ATOM 816 N N . MET A 1 104 ? 32.192 -14.707 52.213 1.00 29.65 106 MET A N 1
ATOM 817 C CA . MET A 1 104 ? 32.356 -16.131 52.060 1.00 32.57 106 MET A CA 1
ATOM 818 C C . MET A 1 104 ? 32.889 -16.732 53.349 1.00 34.27 106 MET A C 1
ATOM 819 O O . MET A 1 104 ? 32.466 -17.823 53.763 1.00 35.60 106 MET A O 1
ATOM 824 N N . ALA A 1 105 ? 33.817 -16.022 53.986 1.00 34.48 107 ALA A N 1
ATOM 825 C CA . ALA A 1 105 ? 34.401 -16.497 55.236 1.00 34.00 107 ALA A CA 1
ATOM 826 C C . ALA A 1 105 ? 33.338 -16.510 56.317 1.00 33.15 107 ALA A C 1
ATOM 827 O O . ALA A 1 105 ? 33.232 -17.480 57.069 1.00 32.10 107 ALA A O 1
ATOM 829 N N . THR A 1 106 ? 32.546 -15.437 56.388 1.00 32.82 108 THR A N 1
ATOM 830 C CA . THR A 1 106 ? 31.480 -15.326 57.394 1.00 31.66 108 THR A CA 1
ATOM 831 C C . THR A 1 106 ? 30.392 -16.403 57.254 1.00 32.29 108 THR A C 1
ATOM 832 O O . THR A 1 106 ? 29.894 -16.919 58.262 1.00 32.17 108 THR A O 1
ATOM 836 N N . ALA A 1 107 ? 30.012 -16.720 56.015 1.00 31.71 109 ALA A N 1
ATOM 837 C CA . ALA A 1 107 ? 28.972 -17.719 55.766 1.00 32.43 109 ALA A CA 1
ATOM 838 C C . ALA A 1 107 ? 29.457 -19.087 56.227 1.00 33.91 109 ALA A C 1
ATOM 839 O O . ALA A 1 107 ? 28.706 -19.862 56.830 1.00 33.76 109 ALA A O 1
ATOM 841 N N . MET A 1 108 ? 30.718 -19.378 55.932 1.00 35.57 110 MET A N 1
ATOM 842 C CA . MET A 1 108 ? 31.323 -20.643 56.322 1.00 37.04 110 MET A CA 1
ATOM 843 C C . MET A 1 108 ? 31.268 -20.774 57.843 1.00 36.32 110 MET A C 1
ATOM 844 O O . MET A 1 108 ? 30.985 -21.849 58.380 1.00 36.31 110 MET A O 1
ATOM 849 N N . TYR A 1 109 ? 31.526 -19.661 58.522 1.00 35.64 111 TYR A N 1
ATOM 850 C CA . TYR A 1 109 ? 31.472 -19.578 59.978 1.00 36.34 111 TYR A CA 1
ATOM 851 C C . TYR A 1 109 ? 30.039 -19.837 60.463 1.00 34.72 111 TYR A C 1
ATOM 852 O O . TYR A 1 109 ? 29.813 -20.531 61.458 1.00 31.95 111 TYR A O 1
ATOM 861 N N . LEU A 1 110 ? 29.069 -19.263 59.752 1.00 33.49 112 LEU A N 1
ATOM 862 C CA . LEU A 1 110 ? 27.663 -19.427 60.109 1.00 31.15 112 LEU A CA 1
ATOM 863 C C . LEU A 1 110 ? 27.112 -20.759 59.640 1.00 28.56 112 LEU A C 1
ATOM 864 O O . LEU A 1 110 ? 25.945 -21.046 59.822 1.00 26.89 112 LEU A O 1
ATOM 869 N N . GLN A 1 111 ? 27.962 -21.573 59.038 1.00 29.15 113 GLN A N 1
ATOM 870 C CA . GLN A 1 111 ? 27.542 -22.871 58.533 1.00 31.37 113 GLN A CA 1
ATOM 871 C C . GLN A 1 111 ? 26.465 -22.754 57.443 1.00 31.55 113 GLN A C 1
ATOM 872 O O . GLN A 1 111 ? 25.427 -23.410 57.492 1.00 34.59 113 GLN A O 1
ATOM 878 N N . MET A 1 112 ? 26.731 -21.905 56.462 1.00 29.73 114 MET A N 1
ATOM 879 C CA . MET A 1 112 ? 25.832 -21.696 55.339 1.00 26.61 114 MET A CA 1
ATOM 880 C C . MET A 1 112 ? 26.674 -22.141 54.141 1.00 25.60 114 MET A C 1
ATOM 881 O O . MET A 1 112 ? 27.253 -21.328 53.409 1.00 25.17 114 MET A O 1
ATOM 886 N N . GLU A 1 113 ? 26.759 -23.458 53.977 1.00 24.74 115 GLU A N 1
ATOM 887 C CA . GLU A 1 113 ? 27.568 -24.064 52.926 1.00 26.45 115 GLU A CA 1
ATOM 888 C C . GLU A 1 113 ? 27.122 -23.767 51.504 1.00 22.86 115 GLU A C 1
ATOM 889 O O . GLU A 1 113 ? 27.945 -23.558 50.621 1.00 21.51 115 GLU A O 1
ATOM 895 N N . HIS A 1 114 ? 25.818 -23.765 51.279 1.00 22.38 116 HIS A N 1
ATOM 896 C CA . HIS A 1 114 ? 25.312 -23.457 49.953 1.00 22.82 116 HIS A CA 1
ATOM 897 C C . HIS A 1 114 ? 25.717 -22.052 49.538 1.00 20.78 116 HIS A C 1
ATOM 898 O O . HIS A 1 114 ? 26.050 -21.824 48.383 1.00 22.93 116 HIS A O 1
ATOM 905 N N . VAL A 1 115 ? 25.678 -21.103 50.464 1.00 20.25 117 VAL A N 1
ATOM 906 C CA . VAL A 1 115 ? 26.093 -19.750 50.118 1.00 21.18 117 VAL A CA 1
ATOM 907 C C . VAL A 1 115 ? 27.608 -19.712 49.824 1.00 21.39 117 VAL A C 1
ATOM 908 O O . VAL A 1 115 ? 28.050 -19.012 48.905 1.00 19.10 117 VAL A O 1
ATOM 912 N N . VAL A 1 116 ? 28.403 -20.470 50.585 1.00 24.00 118 VAL A N 1
ATOM 913 C CA . VAL A 1 116 ? 29.856 -20.497 50.340 1.00 23.78 118 VAL A CA 1
ATOM 914 C C . VAL A 1 116 ? 30.075 -21.001 48.917 1.00 25.35 118 VAL A C 1
ATOM 915 O O . VAL A 1 116 ? 30.794 -20.383 48.114 1.00 25.53 118 VAL A O 1
ATOM 919 N N . ASP A 1 117 ? 29.410 -22.105 48.590 1.00 27.98 119 ASP A N 1
ATOM 920 C CA . ASP A 1 117 ? 29.545 -22.688 47.266 1.00 28.28 119 ASP A CA 1
ATOM 921 C C . ASP A 1 117 ? 29.076 -21.781 46.144 1.00 27.43 119 ASP A C 1
ATOM 922 O O . ASP A 1 117 ? 29.638 -21.832 45.057 1.00 26.68 119 ASP A O 1
ATOM 927 N N . THR A 1 118 ? 28.053 -20.957 46.390 1.00 26.17 120 THR A N 1
ATOM 928 C CA . THR A 1 118 ? 27.555 -20.045 45.348 1.00 25.46 120 THR A CA 1
ATOM 929 C C . THR A 1 118 ? 28.596 -18.963 45.076 1.00 24.69 120 THR A C 1
ATOM 930 O O . THR A 1 118 ? 28.829 -18.583 43.930 1.00 25.41 120 THR A O 1
ATOM 934 N N . CYS A 1 119 ? 29.203 -18.466 46.145 1.00 25.05 121 CYS A N 1
ATOM 935 C CA . CYS A 1 119 ? 30.276 -17.482 46.057 1.00 27.55 121 CYS A CA 1
ATOM 936 C C . CYS A 1 119 ? 31.408 -18.053 45.172 1.00 28.67 121 CYS A C 1
ATOM 937 O O . CYS A 1 119 ? 31.965 -17.348 44.309 1.00 27.02 121 CYS A O 1
ATOM 940 N N . ARG A 1 120 ? 31.728 -19.333 45.392 1.00 28.09 122 ARG A N 1
ATOM 941 C CA . ARG A 1 120 ? 32.752 -20.024 44.615 1.00 28.79 122 ARG A CA 1
ATOM 942 C C . ARG A 1 120 ? 32.352 -19.992 43.139 1.00 26.67 122 ARG A C 1
ATOM 943 O O . ARG A 1 120 ? 33.165 -19.645 42.258 1.00 22.31 122 ARG A O 1
ATOM 951 N N . LYS A 1 121 ? 31.091 -20.339 42.873 1.00 26.00 123 LYS A N 1
ATOM 952 C CA . LYS A 1 121 ? 30.578 -20.336 41.500 1.00 24.33 123 LYS A CA 1
ATOM 953 C C . LYS A 1 121 ? 30.686 -18.940 40.909 1.00 23.61 123 LYS A C 1
ATOM 954 O O . LYS A 1 121 ? 30.985 -18.781 39.736 1.00 23.40 123 LYS A O 1
ATOM 960 N N . PHE A 1 122 ? 30.445 -17.929 41.741 1.00 25.14 124 PHE A N 1
ATOM 961 C CA . PHE A 1 122 ? 30.516 -16.527 41.324 1.00 25.01 124 PHE A CA 1
ATOM 962 C C . PHE A 1 122 ? 31.967 -16.141 40.961 1.00 25.55 124 PHE A C 1
ATOM 963 O O . PHE A 1 122 ? 32.198 -15.471 39.952 1.00 25.35 124 PHE A O 1
ATOM 971 N N . ILE A 1 123 ? 32.920 -16.548 41.807 1.00 27.32 125 ILE A N 1
ATOM 972 C CA . ILE A 1 123 ? 34.351 -16.293 41.592 1.00 29.24 125 ILE A CA 1
ATOM 973 C C . ILE A 1 123 ? 34.691 -16.895 40.228 1.00 29.50 125 ILE A C 1
ATOM 974 O O . ILE A 1 123 ? 35.314 -16.246 39.384 1.00 27.00 125 ILE A O 1
ATOM 979 N N . LYS A 1 124 ? 34.245 -18.138 40.039 1.00 31.24 126 LYS A N 1
ATOM 980 C CA . LYS A 1 124 ? 34.470 -18.906 38.820 1.00 32.94 126 LYS A CA 1
ATOM 981 C C . LYS A 1 124 ? 34.015 -18.230 37.557 1.00 33.37 126 LYS A C 1
ATOM 982 O O . LYS A 1 124 ? 34.650 -18.382 36.511 1.00 34.21 126 LYS A O 1
ATOM 988 N N . ALA A 1 125 ? 32.908 -17.507 37.636 1.00 32.61 127 ALA A N 1
ATOM 989 C CA . ALA A 1 125 ? 32.380 -16.854 36.448 1.00 32.88 127 ALA A CA 1
ATOM 990 C C . ALA A 1 125 ? 32.793 -15.404 36.296 1.00 32.88 127 ALA A C 1
ATOM 991 O O . ALA A 1 125 ? 32.553 -14.816 35.243 1.00 33.47 127 ALA A O 1
ATOM 993 N N . SER A 1 126 ? 33.411 -14.828 37.325 1.00 34.55 128 SER A N 1
ATOM 994 C CA . SER A 1 126 ? 33.796 -13.417 37.277 1.00 37.21 128 SER A CA 1
ATOM 995 C C . SER A 1 126 ? 34.766 -13.041 36.164 1.00 39.96 128 SER A C 1
ATOM 996 O O . SER A 1 126 ? 35.562 -13.865 35.719 1.00 39.32 128 SER A O 1
ATOM 999 N N . GLU A 1 127 ? 34.668 -11.781 35.729 1.00 43.78 129 GLU A N 1
ATOM 1000 C CA . GLU A 1 127 ? 35.480 -11.195 34.654 1.00 48.10 129 GLU A CA 1
ATOM 1001 C C . GLU A 1 127 ? 34.902 -11.529 33.270 1.00 49.46 129 GLU A C 1
ATOM 1002 O O . GLU A 1 127 ? 34.598 -10.597 32.488 1.00 48.95 129 GLU A O 1
ATOM 1009 N N . ASP B 1 4 ? 30.211 -3.892 42.401 1.00 31.63 6 ASP B N 1
ATOM 1010 C CA . ASP B 1 4 ? 28.871 -4.085 43.063 1.00 31.33 6 ASP B CA 1
ATOM 1011 C C . ASP B 1 4 ? 28.001 -5.130 42.352 1.00 29.13 6 ASP B C 1
ATOM 1012 O O . ASP B 1 4 ? 27.633 -4.975 41.188 1.00 27.61 6 ASP B O 1
ATOM 1017 N N . SER B 1 5 ? 27.665 -6.188 43.076 1.00 27.34 7 SER B N 1
ATOM 1018 C CA . SER B 1 5 ? 26.877 -7.272 42.517 1.00 26.33 7 SER B CA 1
ATOM 1019 C C . SER B 1 5 ? 25.816 -7.757 43.484 1.00 24.27 7 SER B C 1
ATOM 1020 O O . SER B 1 5 ? 25.857 -7.455 44.664 1.00 24.93 7 SER B O 1
ATOM 1023 N N . GLN B 1 6 ? 24.868 -8.519 42.958 1.00 23.12 8 GLN B N 1
ATOM 1024 C CA . GLN B 1 6 ? 23.784 -9.074 43.747 1.00 20.47 8 GLN B CA 1
ATOM 1025 C C . GLN B 1 6 ? 23.416 -10.456 43.200 1.00 20.54 8 GLN B C 1
ATOM 1026 O O . GLN B 1 6 ? 22.998 -10.601 42.032 1.00 18.74 8 GLN B O 1
ATOM 1032 N N . ILE B 1 7 ? 23.618 -11.471 44.038 1.00 19.17 9 ILE B N 1
ATOM 1033 C CA . ILE B 1 7 ? 23.256 -12.822 43.672 1.00 17.78 9 ILE B CA 1
ATOM 1034 C C . ILE B 1 7 ? 21.842 -12.999 44.226 1.00 17.64 9 ILE B C 1
ATOM 1035 O O . ILE B 1 7 ? 21.598 -12.777 45.414 1.00 17.10 9 ILE B O 1
ATOM 1040 N N . GLN B 1 8 ? 20.919 -13.360 43.343 1.00 17.83 10 GLN B N 1
ATOM 1041 C CA . GLN B 1 8 ? 19.505 -13.557 43.686 1.00 17.41 10 GLN B CA 1
ATOM 1042 C C . GLN B 1 8 ? 19.205 -15.053 43.712 1.00 16.82 10 GLN B C 1
ATOM 1043 O O . GLN B 1 8 ? 19.246 -15.718 42.673 1.00 12.89 10 GLN B O 1
ATOM 1049 N N . PHE B 1 9 ? 18.914 -15.546 44.918 1.00 15.07 11 PHE B N 1
ATOM 1050 C CA . PHE B 1 9 ? 18.621 -16.955 45.170 1.00 15.55 11 PHE B CA 1
ATOM 1051 C C . PHE B 1 9 ? 17.149 -17.146 44.936 1.00 14.32 11 PHE B C 1
ATOM 1052 O O . PHE B 1 9 ? 16.327 -16.831 45.806 1.00 15.27 11 PHE B O 1
ATOM 1060 N N . THR B 1 10 ? 16.813 -17.671 43.761 1.00 14.90 12 THR B N 1
ATOM 1061 C CA . THR B 1 10 ? 15.406 -17.828 43.392 1.00 16.66 12 THR B CA 1
ATOM 1062 C C . THR B 1 10 ? 14.554 -18.816 44.158 1.00 16.32 12 THR B C 1
ATOM 1063 O O . THR B 1 10 ? 13.324 -18.741 44.069 1.00 21.23 12 THR B O 1
ATOM 1067 N N . ARG B 1 11 ? 15.161 -19.743 44.893 1.00 15.60 13 ARG B N 1
ATOM 1068 C CA . ARG B 1 11 ? 14.368 -20.676 45.699 1.00 15.33 13 ARG B CA 1
ATOM 1069 C C . ARG B 1 11 ? 14.592 -20.483 47.203 1.00 14.82 13 ARG B C 1
ATOM 1070 O O . ARG B 1 11 ? 14.062 -21.245 48.050 1.00 15.31 13 ARG B O 1
ATOM 1078 N N . HIS B 1 12 ? 15.348 -19.438 47.540 1.00 15.08 14 HIS B N 1
ATOM 1079 C CA . HIS B 1 12 ? 15.639 -19.148 48.950 1.00 16.25 14 HIS B CA 1
ATOM 1080 C C . HIS B 1 12 ? 14.398 -19.030 49.851 1.00 14.65 14 HIS B C 1
ATOM 1081 O O . HIS B 1 12 ? 14.313 -19.683 50.885 1.00 14.99 14 HIS B O 1
ATOM 1088 N N . ALA B 1 13 ? 13.454 -18.175 49.470 1.00 15.94 15 ALA B N 1
ATOM 1089 C CA . ALA B 1 13 ? 12.216 -18.003 50.240 1.00 14.25 15 ALA B CA 1
ATOM 1090 C C . ALA B 1 13 ? 11.534 -19.360 50.444 1.00 14.92 15 ALA B C 1
ATOM 1091 O O . ALA B 1 13 ? 11.109 -19.699 51.537 1.00 16.63 15 ALA B O 1
ATOM 1093 N N . SER B 1 14 ? 11.446 -20.149 49.387 1.00 15.53 16 SER B N 1
ATOM 1094 C CA . SER B 1 14 ? 10.809 -21.447 49.496 1.00 17.18 16 SER B CA 1
ATOM 1095 C C . SER B 1 14 ? 11.583 -22.389 50.444 1.00 18.93 16 SER B C 1
ATOM 1096 O O . SER B 1 14 ? 10.969 -23.130 51.238 1.00 17.39 16 SER B O 1
ATOM 1099 N N . ASP B 1 15 ? 12.920 -22.380 50.370 1.00 18.44 17 ASP B N 1
ATOM 1100 C CA . ASP B 1 15 ? 13.707 -23.216 51.295 1.00 18.40 17 ASP B CA 1
ATOM 1101 C C . ASP B 1 15 ? 13.531 -22.703 52.730 1.00 19.31 17 ASP B C 1
ATOM 1102 O O . ASP B 1 15 ? 13.483 -23.490 53.691 1.00 19.80 17 ASP B O 1
ATOM 1107 N N . VAL B 1 16 ? 13.462 -21.385 52.898 1.00 18.87 18 VAL B N 1
ATOM 1108 C CA . VAL B 1 16 ? 13.249 -20.855 54.236 1.00 18.60 18 VAL B CA 1
ATOM 1109 C C . VAL B 1 16 ? 11.878 -21.347 54.742 1.00 19.67 18 VAL B C 1
ATOM 1110 O O . VAL B 1 16 ? 11.780 -21.869 55.848 1.00 20.81 18 VAL B O 1
ATOM 1114 N N . LEU B 1 17 ? 10.831 -21.190 53.928 1.00 17.65 19 LEU B N 1
ATOM 1115 C CA . LEU B 1 17 ? 9.494 -21.611 54.328 1.00 20.06 19 LEU B CA 1
ATOM 1116 C C . LEU B 1 17 ? 9.409 -23.100 54.679 1.00 22.94 19 LEU B C 1
ATOM 1117 O O . LEU B 1 17 ? 8.730 -23.478 55.639 1.00 23.17 19 LEU B O 1
ATOM 1122 N N . LEU B 1 18 ? 10.098 -23.948 53.920 1.00 22.91 20 LEU B N 1
ATOM 1123 C CA . LEU B 1 18 ? 10.076 -25.365 54.224 1.00 24.37 20 LEU B CA 1
ATOM 1124 C C . LEU B 1 18 ? 10.720 -25.608 55.591 1.00 25.37 20 LEU B C 1
ATOM 1125 O O . LEU B 1 18 ? 10.202 -26.379 56.402 1.00 24.56 20 LEU B O 1
ATOM 1130 N N . ASN B 1 19 ? 11.849 -24.952 55.845 1.00 24.60 21 ASN B N 1
ATOM 1131 C CA . ASN B 1 19 ? 12.523 -25.128 57.120 1.00 25.35 21 ASN B CA 1
ATOM 1132 C C . ASN B 1 19 ? 11.658 -24.622 58.269 1.00 26.86 21 ASN B C 1
ATOM 1133 O O . ASN B 1 19 ? 11.785 -25.088 59.394 1.00 26.29 21 ASN B O 1
ATOM 1138 N N . LEU B 1 20 ? 10.771 -23.671 57.998 1.00 26.10 22 LEU B N 1
ATOM 1139 C CA . LEU B 1 20 ? 9.926 -23.189 59.068 1.00 25.79 22 LEU B CA 1
ATOM 1140 C C . LEU B 1 20 ? 8.853 -24.234 59.333 1.00 26.98 22 LEU B C 1
ATOM 1141 O O . LEU B 1 20 ? 8.408 -24.402 60.459 1.00 28.49 22 LEU B O 1
ATOM 1146 N N . ASN B 1 21 ? 8.427 -24.939 58.297 1.00 26.83 23 ASN B N 1
ATOM 1147 C CA . ASN B 1 21 ? 7.410 -25.958 58.490 1.00 27.45 23 ASN B CA 1
ATOM 1148 C C . ASN B 1 21 ? 8.023 -27.162 59.192 1.00 28.04 23 ASN B C 1
ATOM 1149 O O . ASN B 1 21 ? 7.348 -27.888 59.929 1.00 27.36 23 ASN B O 1
ATOM 1154 N N . ARG B 1 22 ? 9.302 -27.395 58.944 1.00 28.29 24 ARG B N 1
ATOM 1155 C CA . ARG B 1 22 ? 9.973 -28.489 59.621 1.00 31.70 24 ARG B CA 1
ATOM 1156 C C . ARG B 1 22 ? 9.933 -28.178 61.133 1.00 33.06 24 ARG B C 1
ATOM 1157 O O . ARG B 1 22 ? 9.502 -29.002 61.927 1.00 34.19 24 ARG B O 1
ATOM 1165 N N . LEU B 1 23 ? 10.359 -26.981 61.522 1.00 33.92 25 LEU B N 1
ATOM 1166 C CA . LEU B 1 23 ? 10.333 -26.593 62.932 1.00 35.73 25 LEU B CA 1
ATOM 1167 C C . LEU B 1 23 ? 8.932 -26.823 63.503 1.00 36.84 25 LEU B C 1
ATOM 1168 O O . LEU B 1 23 ? 8.762 -27.368 64.604 1.00 36.32 25 LEU B O 1
ATOM 1173 N N . ARG B 1 24 ? 7.933 -26.401 62.740 1.00 36.21 26 ARG B N 1
ATOM 1174 C CA . ARG B 1 24 ? 6.550 -26.551 63.136 1.00 36.80 26 ARG B CA 1
ATOM 1175 C C . ARG B 1 24 ? 6.259 -28.013 63.510 1.00 38.09 26 ARG B C 1
ATOM 1176 O O . ARG B 1 24 ? 5.827 -28.306 64.624 1.00 38.25 26 ARG B O 1
ATOM 1184 N N . SER B 1 25 ? 6.503 -28.923 62.571 1.00 39.45 27 SER B N 1
ATOM 1185 C CA . SER B 1 25 ? 6.259 -30.344 62.788 1.00 41.27 27 SER B CA 1
ATOM 1186 C C . SER B 1 25 ? 7.100 -30.946 63.917 1.00 42.54 27 SER B C 1
ATOM 1187 O O . SER B 1 25 ? 6.675 -31.900 64.560 1.00 44.56 27 SER B O 1
ATOM 1190 N N . ARG B 1 26 ? 8.293 -30.411 64.152 1.00 42.81 28 ARG B N 1
ATOM 1191 C CA . ARG B 1 26 ? 9.134 -30.927 65.225 1.00 42.40 28 ARG B CA 1
ATOM 1192 C C . ARG B 1 26 ? 8.907 -30.071 66.448 1.00 43.34 28 ARG B C 1
ATOM 1193 O O . ARG B 1 26 ? 9.681 -30.099 67.399 1.00 42.99 28 ARG B O 1
ATOM 1201 N N . ASP B 1 27 ? 7.830 -29.299 66.392 1.00 44.19 29 ASP B N 1
ATOM 1202 C CA . ASP B 1 27 ? 7.431 -28.413 67.474 1.00 45.03 29 ASP B CA 1
ATOM 1203 C C . ASP B 1 27 ? 8.594 -27.635 68.071 1.00 42.89 29 ASP B C 1
ATOM 1204 O O . ASP B 1 27 ? 8.715 -27.538 69.293 1.00 41.68 29 ASP B O 1
ATOM 1209 N N . ILE B 1 28 ? 9.438 -27.078 67.208 1.00 41.44 30 ILE B N 1
ATOM 1210 C CA . ILE B 1 28 ? 10.590 -26.298 67.651 1.00 40.35 30 ILE B CA 1
ATOM 1211 C C . ILE B 1 28 ? 10.336 -24.787 67.564 1.00 40.44 30 ILE B C 1
ATOM 1212 O O . ILE B 1 28 ? 9.871 -24.278 66.552 1.00 40.66 30 ILE B O 1
ATOM 1217 N N . LEU B 1 29 ? 10.661 -24.081 68.640 1.00 40.41 31 LEU B N 1
ATOM 1218 C CA . LEU B 1 29 ? 10.483 -22.640 68.735 1.00 39.57 31 LEU B CA 1
ATOM 1219 C C . LEU B 1 29 ? 9.066 -22.185 68.503 1.00 39.92 31 LEU B C 1
ATOM 1220 O O . LEU B 1 29 ? 8.791 -20.993 68.414 1.00 40.53 31 LEU B O 1
ATOM 1225 N N . THR B 1 30 ? 8.154 -23.137 68.399 1.00 40.44 32 THR B N 1
ATOM 1226 C CA . THR B 1 30 ? 6.760 -22.782 68.240 1.00 41.94 32 THR B CA 1
ATOM 1227 C C . THR B 1 30 ? 6.501 -21.954 69.495 1.00 42.28 32 THR B C 1
ATOM 1228 O O . THR B 1 30 ? 7.058 -22.252 70.551 1.00 44.00 32 THR B O 1
ATOM 1232 N N . ASP B 1 31 ? 5.685 -20.913 69.403 1.00 41.44 33 ASP B N 1
ATOM 1233 C CA . ASP B 1 31 ? 5.457 -20.064 70.569 1.00 40.43 33 ASP B CA 1
ATOM 1234 C C . ASP B 1 31 ? 4.019 -19.671 70.841 1.00 40.76 33 ASP B C 1
ATOM 1235 O O . ASP B 1 31 ? 3.765 -18.632 71.451 1.00 41.75 33 ASP B O 1
ATOM 1240 N N . VAL B 1 32 ? 3.080 -20.500 70.398 1.00 40.69 34 VAL B N 1
ATOM 1241 C CA . VAL B 1 32 ? 1.672 -20.222 70.614 1.00 41.49 34 VAL B CA 1
ATOM 1242 C C . VAL B 1 32 ? 0.805 -21.397 70.164 1.00 42.72 34 VAL B C 1
ATOM 1243 O O . VAL B 1 32 ? 1.269 -22.263 69.419 1.00 43.28 34 VAL B O 1
ATOM 1247 N N . VAL B 1 33 ? -0.444 -21.425 70.635 1.00 43.49 35 VAL B N 1
ATOM 1248 C CA . VAL B 1 33 ? -1.395 -22.479 70.289 1.00 44.39 35 VAL B CA 1
ATOM 1249 C C . VAL B 1 33 ? -2.730 -21.875 69.879 1.00 45.66 35 VAL B C 1
ATOM 1250 O O . VAL B 1 33 ? -3.353 -21.129 70.641 1.00 47.47 35 VAL B O 1
ATOM 1254 N N . ILE B 1 34 ? -3.179 -22.181 68.670 1.00 46.08 36 ILE B N 1
ATOM 1255 C CA . ILE B 1 34 ? -4.454 -21.649 68.235 1.00 46.66 36 ILE B CA 1
ATOM 1256 C C . ILE B 1 34 ? -5.492 -22.723 68.489 1.00 48.34 36 ILE B C 1
ATOM 1257 O O . ILE B 1 34 ? -5.371 -23.847 67.994 1.00 48.69 36 ILE B O 1
ATOM 1262 N N . VAL B 1 35 ? -6.502 -22.366 69.282 1.00 49.67 37 VAL B N 1
ATOM 1263 C CA . VAL B 1 35 ? -7.579 -23.271 69.637 1.00 49.26 37 VAL B CA 1
ATOM 1264 C C . VAL B 1 35 ? -8.811 -23.007 68.786 1.00 50.40 37 VAL B C 1
ATOM 1265 O O . VAL B 1 35 ? -9.331 -21.888 68.726 1.00 49.93 37 VAL B O 1
ATOM 1269 N N . VAL B 1 36 ? -9.271 -24.053 68.119 1.00 51.19 38 VAL B N 1
ATOM 1270 C CA . VAL B 1 36 ? -10.438 -23.955 67.266 1.00 54.01 38 VAL B CA 1
ATOM 1271 C C . VAL B 1 36 ? -11.354 -25.105 67.658 1.00 55.77 38 VAL B C 1
ATOM 1272 O O . VAL B 1 36 ? -11.261 -26.209 67.116 1.00 56.08 38 VAL B O 1
ATOM 1276 N N . SER B 1 37 ? -12.245 -24.825 68.607 1.00 58.21 39 SER B N 1
ATOM 1277 C CA . SER B 1 37 ? -13.155 -25.832 69.146 1.00 59.87 39 SER B CA 1
ATOM 1278 C C . SER B 1 37 ? -12.281 -26.787 69.980 1.00 60.56 39 SER B C 1
ATOM 1279 O O . SER B 1 37 ? -11.333 -26.348 70.631 1.00 60.17 39 SER B O 1
ATOM 1282 N N . ARG B 1 38 ? -12.575 -28.079 69.962 1.00 62.39 40 ARG B N 1
ATOM 1283 C CA . ARG B 1 38 ? -11.779 -29.014 70.751 1.00 65.03 40 ARG B CA 1
ATOM 1284 C C . ARG B 1 38 ? -10.331 -29.118 70.273 1.00 65.12 40 ARG B C 1
ATOM 1285 O O . ARG B 1 38 ? -9.422 -29.370 71.070 1.00 64.27 40 ARG B O 1
ATOM 1293 N N . GLU B 1 39 ? -10.123 -28.904 68.973 1.00 64.83 41 GLU B N 1
ATOM 1294 C CA . GLU B 1 39 ? -8.796 -29.002 68.360 1.00 63.64 41 GLU B CA 1
ATOM 1295 C C . GLU B 1 39 ? -7.846 -27.822 68.583 1.00 61.57 41 GLU B C 1
ATOM 1296 O O . GLU B 1 39 ? -8.254 -26.656 68.577 1.00 61.26 41 GLU B O 1
ATOM 1302 N N . GLN B 1 40 ? -6.571 -28.156 68.781 1.00 59.11 42 GLN B N 1
ATOM 1303 C CA . GLN B 1 40 ? -5.504 -27.185 69.013 1.00 55.91 42 GLN B CA 1
ATOM 1304 C C . GLN B 1 40 ? -4.431 -27.275 67.922 1.00 53.98 42 GLN B C 1
ATOM 1305 O O . GLN B 1 40 ? -4.229 -28.339 67.334 1.00 53.52 42 GLN B O 1
ATOM 1311 N N . PHE B 1 41 ? -3.746 -26.162 67.657 1.00 50.82 43 PHE B N 1
ATOM 1312 C CA . PHE B 1 41 ? -2.693 -26.140 66.642 1.00 48.17 43 PHE B CA 1
ATOM 1313 C C . PHE B 1 41 ? -1.509 -25.317 67.104 1.00 46.89 43 PHE B C 1
ATOM 1314 O O . PHE B 1 41 ? -1.665 -24.144 67.429 1.00 46.94 43 PHE B O 1
ATOM 1322 N N . ARG B 1 42 ? -0.329 -25.924 67.132 1.00 45.82 44 ARG B N 1
ATOM 1323 C CA . ARG B 1 42 ? 0.870 -25.199 67.527 1.00 46.02 44 ARG B CA 1
ATOM 1324 C C . ARG B 1 42 ? 1.488 -24.546 66.282 1.00 45.91 44 ARG B C 1
ATOM 1325 O O . ARG B 1 42 ? 1.512 -2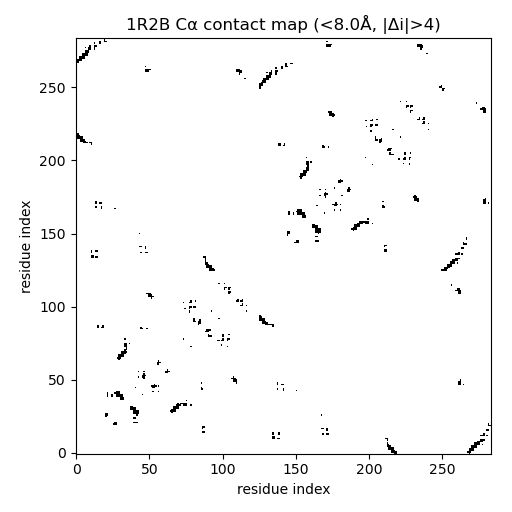5.152 65.200 1.00 45.41 44 ARG B O 1
ATOM 1333 N N . ALA B 1 43 ? 1.969 -23.310 66.439 1.00 43.79 45 ALA B N 1
ATOM 1334 C CA . ALA B 1 43 ? 2.552 -22.548 65.333 1.00 42.07 45 ALA B CA 1
ATOM 1335 C C . ALA B 1 43 ? 3.486 -21.428 65.801 1.00 41.42 45 ALA B C 1
ATOM 1336 O O . ALA B 1 43 ? 3.663 -21.219 67.002 1.00 41.36 45 ALA B O 1
ATOM 1338 N N . HIS B 1 44 ? 4.080 -20.717 64.839 1.00 38.48 46 HIS B N 1
ATOM 1339 C CA . HIS B 1 44 ? 4.969 -19.598 65.133 1.00 35.44 46 HIS B CA 1
ATOM 1340 C C . HIS B 1 44 ? 4.201 -18.321 64.858 1.00 32.49 46 HIS B C 1
ATOM 1341 O O . HIS B 1 44 ? 3.681 -18.132 63.768 1.00 32.46 46 HIS B O 1
ATOM 1348 N N . LYS B 1 45 ? 4.154 -17.438 65.845 1.00 32.95 47 LYS B N 1
ATOM 1349 C CA . LYS B 1 45 ? 3.435 -16.165 65.735 1.00 32.88 47 LYS B CA 1
ATOM 1350 C C . LYS B 1 45 ? 3.818 -15.316 64.512 1.00 31.58 47 LYS B C 1
ATOM 1351 O O . LYS B 1 45 ? 2.955 -14.734 63.836 1.00 31.89 47 LYS B O 1
ATOM 1357 N N . THR B 1 46 ? 5.110 -15.237 64.236 1.00 29.26 48 THR B N 1
ATOM 1358 C CA . THR B 1 46 ? 5.591 -14.459 63.110 1.00 29.07 48 THR B CA 1
ATOM 1359 C C . THR B 1 46 ? 5.019 -14.950 61.797 1.00 27.14 48 THR B C 1
ATOM 1360 O O . THR B 1 46 ? 4.711 -14.159 60.909 1.00 26.19 48 THR B O 1
ATOM 1364 N N . VAL B 1 47 ? 4.885 -16.263 61.671 1.00 26.76 49 VAL B N 1
ATOM 1365 C CA . VAL B 1 47 ? 4.355 -16.838 60.443 1.00 27.90 49 VAL B CA 1
ATOM 1366 C C . VAL B 1 47 ? 2.892 -16.476 60.338 1.00 28.04 49 VAL B C 1
ATOM 1367 O O . VAL B 1 47 ? 2.419 -16.044 59.293 1.00 27.88 49 VAL B O 1
ATOM 1371 N N . LEU B 1 48 ? 2.180 -16.630 61.445 1.00 28.42 50 LEU B N 1
ATOM 1372 C CA . LEU B 1 48 ? 0.766 -16.312 61.465 1.00 28.39 50 LEU B CA 1
ATOM 1373 C C . LEU B 1 48 ? 0.590 -14.841 61.128 1.00 27.55 50 LEU B C 1
ATOM 1374 O O . LEU B 1 48 ? -0.318 -14.470 60.390 1.00 29.93 50 LEU B O 1
ATOM 1379 N N . MET B 1 49 ? 1.459 -14.003 61.670 1.00 26.78 51 MET B N 1
ATOM 1380 C CA . MET B 1 49 ? 1.392 -12.560 61.405 1.00 27.27 51 MET B CA 1
ATOM 1381 C C . MET B 1 49 ? 1.658 -12.212 59.938 1.00 25.39 51 MET B C 1
ATOM 1382 O O . MET B 1 49 ? 1.022 -11.328 59.359 1.00 24.16 51 MET B O 1
ATOM 1387 N N . ALA B 1 50 ? 2.627 -12.895 59.351 1.00 24.44 52 ALA B N 1
ATOM 1388 C CA . ALA B 1 50 ? 2.980 -12.628 57.980 1.00 23.37 52 ALA B CA 1
ATOM 1389 C C . ALA B 1 50 ? 1.808 -12.890 57.056 1.00 23.20 52 ALA B C 1
ATOM 1390 O O . ALA B 1 50 ? 1.581 -12.144 56.103 1.00 20.78 52 ALA B O 1
ATOM 1392 N N . CYS B 1 51 ? 1.058 -13.947 57.358 1.00 22.85 53 CYS B N 1
ATOM 1393 C CA . CYS B 1 51 ? -0.054 -14.357 56.516 1.00 23.08 53 CYS B CA 1
ATOM 1394 C C . CYS B 1 51 ? -1.441 -13.855 56.859 1.00 24.83 53 CYS B C 1
ATOM 1395 O O . CYS B 1 51 ? -2.284 -13.747 55.973 1.00 24.79 53 CYS B O 1
ATOM 1398 N N . SER B 1 52 ? -1.691 -13.549 58.127 1.00 26.34 54 SER B N 1
ATOM 1399 C CA . SER B 1 52 ? -3.041 -13.142 58.524 1.00 27.90 54 SER B CA 1
ATOM 1400 C C . SER B 1 52 ? -3.150 -11.787 59.228 1.00 26.93 54 SER B C 1
ATOM 1401 O O . SER B 1 52 ? -2.418 -11.497 60.177 1.00 25.38 54 SER B O 1
ATOM 1404 N N . GLY B 1 53 ? -4.074 -10.962 58.739 1.00 27.95 55 GLY B N 1
ATOM 1405 C CA . GLY B 1 53 ? -4.294 -9.652 59.329 1.00 28.44 55 GLY B CA 1
ATOM 1406 C C . GLY B 1 53 ? -4.757 -9.827 60.766 1.00 30.11 55 GLY B C 1
ATOM 1407 O O . GLY B 1 53 ? -4.285 -9.140 61.680 1.00 29.29 55 GLY B O 1
ATOM 1408 N N . LEU B 1 54 ? -5.686 -10.759 60.962 1.00 31.34 56 LEU B N 1
ATOM 1409 C CA . LEU B 1 54 ? -6.217 -11.053 62.288 1.00 32.91 56 LEU B CA 1
ATOM 1410 C C . LEU B 1 54 ? -5.021 -11.294 63.217 1.00 32.53 56 LEU B C 1
ATOM 1411 O O . LEU B 1 54 ? -4.784 -10.543 64.174 1.00 31.13 56 LEU B O 1
ATOM 1416 N N . PHE B 1 55 ? -4.254 -12.334 62.924 1.00 31.01 57 PHE B N 1
ATOM 1417 C CA . PHE B 1 55 ? -3.100 -12.627 63.740 1.00 31.73 57 PHE B CA 1
ATOM 1418 C C . PHE B 1 55 ? -2.128 -11.452 63.838 1.00 32.40 57 PHE B C 1
ATOM 1419 O O . PHE B 1 55 ? -1.487 -11.264 64.881 1.00 31.36 57 PHE B O 1
ATOM 1427 N N . TYR B 1 56 ? -2.011 -10.662 62.768 1.00 32.58 58 TYR B N 1
ATOM 1428 C CA . TYR B 1 56 ? -1.134 -9.507 62.814 1.00 33.95 58 TYR B CA 1
ATOM 1429 C C . TYR B 1 56 ? -1.627 -8.607 63.948 1.00 34.67 58 TYR B C 1
ATOM 1430 O O . TYR B 1 56 ? -0.841 -8.179 64.781 1.00 33.80 58 TYR B O 1
ATOM 1439 N N . SER B 1 57 ? -2.931 -8.330 63.968 1.00 35.69 59 SER B N 1
ATOM 1440 C CA . SER B 1 57 ? -3.546 -7.487 65.001 1.00 38.98 59 SER B CA 1
ATOM 1441 C C . SER B 1 57 ? -3.478 -8.080 66.418 1.00 38.88 59 SER B C 1
ATOM 1442 O O . SER B 1 57 ? -3.222 -7.369 67.386 1.00 38.06 59 SER B O 1
ATOM 1445 N N . ILE B 1 58 ? -3.699 -9.385 66.528 1.00 39.29 60 ILE B N 1
ATOM 1446 C CA . ILE B 1 58 ? -3.651 -10.067 67.812 1.00 39.09 60 ILE B CA 1
ATOM 1447 C C . ILE B 1 58 ? -2.281 -9.966 68.471 1.00 38.90 60 ILE B C 1
ATOM 1448 O O . ILE B 1 58 ? -2.162 -9.520 69.608 1.00 38.71 60 ILE B O 1
ATOM 1453 N N . PHE B 1 59 ? -1.236 -10.373 67.764 1.00 40.07 61 PHE B N 1
ATOM 1454 C CA . PHE B 1 59 ? 0.092 -10.324 68.354 1.00 40.26 61 PHE B CA 1
ATOM 1455 C C . PHE B 1 59 ? 0.681 -8.938 68.303 1.00 40.36 61 PHE B C 1
ATOM 1456 O O . PHE B 1 59 ? 1.822 -8.715 68.709 1.00 39.75 61 PHE B O 1
ATOM 1464 N N . THR B 1 60 ? -0.118 -7.999 67.811 1.00 42.14 62 THR B N 1
ATOM 1465 C CA . THR B 1 60 ? 0.292 -6.601 67.737 1.00 45.39 62 THR B CA 1
ATOM 1466 C C . THR B 1 60 ? -0.325 -5.888 68.958 1.00 46.84 62 THR B C 1
ATOM 1467 O O . THR B 1 60 ? 0.119 -4.822 69.374 1.00 45.39 62 THR B O 1
ATOM 1471 N N . ASP B 1 61 ? -1.359 -6.517 69.516 1.00 49.37 63 ASP B N 1
ATOM 1472 C CA . ASP B 1 61 ? -2.075 -6.031 70.696 1.00 51.41 63 ASP B CA 1
ATOM 1473 C C . ASP B 1 61 ? -1.200 -6.282 71.934 1.00 52.47 63 ASP B C 1
ATOM 1474 O O . ASP B 1 61 ? -1.029 -7.427 72.348 1.00 52.30 63 ASP B O 1
ATOM 1479 N N . GLN B 1 62 ? -0.660 -5.214 72.522 1.00 53.27 64 GLN B N 1
ATOM 1480 C CA . GLN B 1 62 ? 0.216 -5.326 73.692 1.00 53.53 64 GLN B CA 1
ATOM 1481 C C . GLN B 1 62 ? -0.305 -6.294 74.749 1.00 54.91 64 GLN B C 1
ATOM 1482 O O . GLN B 1 62 ? 0.478 -6.924 75.464 1.00 56.01 64 GLN B O 1
ATOM 1488 N N . LEU B 1 63 ? -1.625 -6.398 74.850 1.00 54.97 65 LEU B N 1
ATOM 1489 C CA . LEU B 1 63 ? -2.256 -7.284 75.819 1.00 56.81 65 LEU B CA 1
ATOM 1490 C C . LEU B 1 63 ? -2.129 -8.747 75.419 1.00 57.38 65 LEU B C 1
ATOM 1491 O O . LEU B 1 63 ? -1.370 -9.511 76.017 1.00 58.08 65 LEU B O 1
ATOM 1496 N N . LYS B 1 64 ? -2.885 -9.133 74.402 1.00 58.51 66 LYS B N 1
ATOM 1497 C CA . LYS B 1 64 ? -2.867 -10.505 73.927 1.00 59.50 66 LYS B CA 1
ATOM 1498 C C . LYS B 1 64 ? -1.666 -10.758 73.030 1.00 60.08 66 LYS B C 1
ATOM 1499 O O . LYS B 1 64 ? -1.711 -11.587 72.127 1.00 60.53 66 LYS B O 1
ATOM 1505 N N . ARG B 1 65 ? -0.583 -10.045 73.307 1.00 60.78 67 ARG B N 1
ATOM 1506 C CA . ARG B 1 65 ? 0.636 -10.164 72.532 1.00 61.05 67 ARG B CA 1
ATOM 1507 C C . ARG B 1 65 ? 1.531 -11.291 73.004 1.00 61.10 67 ARG B C 1
ATOM 1508 O O . ARG B 1 65 ? 2.175 -11.959 72.197 1.00 61.81 67 ARG B O 1
ATOM 1516 N N . ASN B 1 66 ? 1.581 -11.506 74.311 1.00 61.17 68 ASN B N 1
ATOM 1517 C CA . ASN B 1 66 ? 2.452 -12.541 74.850 1.00 60.78 68 ASN B CA 1
ATOM 1518 C C . ASN B 1 66 ? 1.764 -13.831 75.258 1.00 60.45 68 ASN B C 1
ATOM 1519 O O . ASN B 1 66 ? 2.415 -14.769 75.720 1.00 60.30 68 ASN B O 1
ATOM 1524 N N . LEU B 1 67 ? 0.450 -13.889 75.087 1.00 59.89 69 LEU B N 1
ATOM 1525 C CA . LEU B 1 67 ? -0.272 -15.100 75.442 1.00 59.54 69 LEU B CA 1
ATOM 1526 C C . LEU B 1 67 ? 0.281 -16.239 74.595 1.00 59.02 69 LEU B C 1
ATOM 1527 O O . LEU B 1 67 ? 0.732 -16.028 73.467 1.00 58.57 69 LEU B O 1
ATOM 1532 N N . SER B 1 68 ? 0.254 -17.445 75.149 1.00 58.43 70 SER B N 1
ATOM 1533 C CA . SER B 1 68 ? 0.737 -18.614 74.436 1.00 58.32 70 SER B CA 1
ATOM 1534 C C . SER B 1 68 ? -0.443 -19.453 73.961 1.00 58.01 70 SER B C 1
ATOM 1535 O O . SER B 1 68 ? -0.266 -20.597 73.549 1.00 58.00 70 SER B O 1
ATOM 1538 N N . VAL B 1 69 ? -1.639 -18.862 74.016 1.00 57.35 71 VAL B N 1
ATOM 1539 C CA . VAL B 1 69 ? -2.877 -19.517 73.595 1.00 56.71 71 VAL B CA 1
ATOM 1540 C C . VAL B 1 69 ? -3.922 -18.511 73.105 1.00 56.87 71 VAL B C 1
ATOM 1541 O O . VAL B 1 69 ? -4.207 -17.522 73.782 1.00 56.52 71 VAL B O 1
ATOM 1545 N N . ILE B 1 70 ? -4.492 -18.775 71.931 1.00 55.35 72 ILE B N 1
ATOM 1546 C CA . ILE B 1 70 ? -5.502 -17.899 71.358 1.00 54.82 72 ILE B CA 1
ATOM 1547 C C . ILE B 1 70 ? -6.703 -18.731 70.949 1.00 55.71 72 ILE B C 1
ATOM 1548 O O . ILE B 1 70 ? -6.556 -19.779 70.330 1.00 56.41 72 ILE B O 1
ATOM 1553 N N . ASN B 1 71 ? -7.892 -18.250 71.282 1.00 56.12 73 ASN B N 1
ATOM 1554 C CA . ASN B 1 71 ? -9.109 -18.968 70.958 1.00 58.11 73 ASN B CA 1
ATOM 1555 C C . ASN B 1 71 ? -9.932 -18.252 69.891 1.00 59.71 73 ASN B C 1
ATOM 1556 O O . ASN B 1 71 ? -10.106 -17.036 69.936 1.00 60.04 73 ASN B O 1
ATOM 1561 N N . LEU B 1 72 ? -10.442 -19.015 68.932 1.00 61.07 74 LEU B N 1
ATOM 1562 C CA . LEU B 1 72 ? -11.246 -18.443 67.863 1.00 62.54 74 LEU B CA 1
ATOM 1563 C C . LEU B 1 72 ? -12.718 -18.823 68.045 1.00 63.66 74 LEU B C 1
ATOM 1564 O O . LEU B 1 72 ? -13.044 -19.747 68.798 1.00 63.09 74 LEU B O 1
ATOM 1569 N N . ASP B 1 73 ? -13.603 -18.101 67.360 1.00 64.42 75 ASP B N 1
ATOM 1570 C CA . ASP B 1 73 ? -15.028 -18.387 67.435 1.00 65.42 75 ASP B CA 1
ATOM 1571 C C . ASP B 1 73 ? -15.204 -19.898 67.248 1.00 66.44 75 ASP B C 1
ATOM 1572 O O . ASP B 1 73 ? -14.619 -20.499 66.347 1.00 67.03 75 ASP B O 1
ATOM 1577 N N . PRO B 1 74 ? -15.995 -20.535 68.120 1.00 66.77 76 PRO B N 1
ATOM 1578 C CA . PRO B 1 74 ? -16.229 -21.980 68.040 1.00 67.11 76 PRO B CA 1
ATOM 1579 C C . PRO B 1 74 ? -16.914 -22.469 66.770 1.00 67.38 76 PRO B C 1
ATOM 1580 O O . PRO B 1 74 ? -16.951 -23.675 66.511 1.00 67.68 76 PRO B O 1
ATOM 1584 N N . GLU B 1 75 ? -17.459 -21.547 65.979 1.00 67.10 77 GLU B N 1
ATOM 1585 C CA . GLU B 1 75 ? -18.128 -21.941 64.743 1.00 66.02 77 GLU B CA 1
ATOM 1586 C C . GLU B 1 75 ? -17.114 -22.060 63.610 1.00 65.11 77 GLU B C 1
ATOM 1587 O O . GLU B 1 75 ? -17.463 -22.454 62.500 1.00 65.49 77 GLU B O 1
ATOM 1593 N N . ILE B 1 76 ? -15.860 -21.719 63.906 1.00 63.89 78 ILE B N 1
ATOM 1594 C CA . ILE B 1 76 ? -14.758 -21.807 62.942 1.00 62.51 78 ILE B CA 1
ATOM 1595 C C . ILE B 1 76 ? -14.363 -23.281 62.857 1.00 62.26 78 ILE B C 1
ATOM 1596 O O . ILE B 1 76 ? -13.715 -23.795 63.767 1.00 62.55 78 ILE B O 1
ATOM 1601 N N . ASN B 1 77 ? -14.740 -23.966 61.779 1.00 61.65 79 ASN B N 1
ATOM 1602 C CA . ASN B 1 77 ? -14.423 -25.388 61.677 1.00 60.68 79 ASN B CA 1
ATOM 1603 C C . ASN B 1 77 ? -12.942 -25.672 61.460 1.00 60.16 79 ASN B C 1
ATOM 1604 O O . ASN B 1 77 ? -12.322 -25.166 60.520 1.00 59.73 79 ASN B O 1
ATOM 1609 N N . PRO B 1 78 ? -12.364 -26.513 62.331 1.00 58.84 80 PRO B N 1
ATOM 1610 C CA . PRO B 1 78 ? -10.962 -26.952 62.355 1.00 57.54 80 PRO B CA 1
ATOM 1611 C C . PRO B 1 78 ? -10.354 -27.374 61.011 1.00 55.75 80 PRO B C 1
ATOM 1612 O O . PRO B 1 78 ? -9.196 -27.069 60.735 1.00 55.39 80 PRO B O 1
ATOM 1616 N N . GLU B 1 79 ? -11.121 -28.086 60.187 1.00 53.81 81 GLU B N 1
ATOM 1617 C CA . GLU B 1 79 ? -10.598 -28.533 58.902 1.00 52.21 81 GLU B CA 1
ATOM 1618 C C . GLU B 1 79 ? -10.284 -27.323 58.027 1.00 50.85 81 GLU B C 1
ATOM 1619 O O . GLU B 1 79 ? -9.193 -27.221 57.461 1.00 49.85 81 GLU B O 1
ATOM 1625 N N . GLY B 1 80 ? -11.255 -26.416 57.924 1.00 49.34 82 GLY B N 1
ATOM 1626 C CA . GLY B 1 80 ? -11.074 -25.213 57.134 1.00 45.71 82 GLY B CA 1
ATOM 1627 C C . GLY B 1 80 ? -9.853 -24.449 57.612 1.00 44.11 82 GLY B C 1
ATOM 1628 O O . GLY B 1 80 ? -9.064 -23.955 56.804 1.00 44.49 82 GLY B O 1
ATOM 1629 N N . PHE B 1 81 ? -9.689 -24.361 58.930 1.00 40.52 83 PHE B N 1
ATOM 1630 C CA . PHE B 1 81 ? -8.553 -23.659 59.505 1.00 38.78 83 PHE B CA 1
ATOM 1631 C C . PHE B 1 81 ? -7.225 -24.365 59.236 1.00 38.51 83 PHE B C 1
ATOM 1632 O O . PHE B 1 81 ? -6.227 -23.723 58.888 1.00 39.18 83 PHE B O 1
ATOM 1640 N N . ASN B 1 82 ? -7.218 -25.682 59.423 1.00 36.31 84 ASN B N 1
ATOM 1641 C CA . ASN B 1 82 ? -6.024 -26.491 59.222 1.00 34.27 84 ASN B CA 1
ATOM 1642 C C . ASN B 1 82 ? -5.508 -26.402 57.775 1.00 32.11 84 ASN B C 1
ATOM 1643 O O . ASN B 1 82 ? -4.307 -26.362 57.537 1.00 29.57 84 ASN B O 1
ATOM 1648 N N . ILE B 1 83 ? -6.428 -26.355 56.822 1.00 31.94 85 ILE B N 1
ATOM 1649 C CA . ILE B 1 83 ? -6.086 -26.240 55.405 1.00 31.87 85 ILE B CA 1
ATOM 1650 C C . ILE B 1 83 ? -5.356 -24.905 55.134 1.00 32.93 85 ILE B C 1
ATOM 1651 O O . ILE B 1 83 ? -4.387 -24.857 54.363 1.00 31.11 85 ILE B O 1
ATOM 1656 N N . LEU B 1 84 ? -5.827 -23.838 55.783 1.00 32.80 86 LEU B N 1
ATOM 1657 C CA . LEU B 1 84 ? -5.231 -22.502 55.676 1.00 32.37 86 LEU B CA 1
ATOM 1658 C C . LEU B 1 84 ? -3.897 -22.428 56.429 1.00 32.02 86 LEU B C 1
ATOM 1659 O O . LEU B 1 84 ? -2.971 -21.731 56.019 1.00 31.14 86 LEU B O 1
ATOM 1664 N N . LEU B 1 85 ? -3.811 -23.135 57.549 1.00 31.10 87 LEU B N 1
ATOM 1665 C CA . LEU B 1 85 ? -2.588 -23.132 58.333 1.00 28.29 87 LEU B CA 1
ATOM 1666 C C . LEU B 1 85 ? -1.486 -23.806 57.535 1.00 27.90 87 LEU B C 1
ATOM 1667 O O . LEU B 1 85 ? -0.340 -23.345 57.536 1.00 28.14 87 LEU B O 1
ATOM 1672 N N . ASP B 1 86 ? -1.850 -24.908 56.876 1.00 25.12 88 ASP B N 1
ATOM 1673 C CA . ASP B 1 86 ? -0.939 -25.678 56.044 1.00 24.50 88 ASP B CA 1
ATOM 1674 C C . ASP B 1 86 ? -0.448 -24.784 54.939 1.00 21.32 88 ASP B C 1
ATOM 1675 O O . ASP B 1 86 ? 0.747 -24.665 54.713 1.00 21.25 88 ASP B O 1
ATOM 1680 N N . PHE B 1 87 ? -1.406 -24.187 54.244 1.00 19.64 89 PHE B N 1
ATOM 1681 C CA . PHE B 1 87 ? -1.148 -23.256 53.166 1.00 18.44 89 PHE B CA 1
ATOM 1682 C C . PHE B 1 87 ? -0.095 -22.227 53.585 1.00 17.29 89 PHE B C 1
ATOM 1683 O O . PHE B 1 87 ? 0.838 -21.947 52.828 1.00 14.94 89 PHE B O 1
ATOM 1691 N N . MET B 1 88 ? -0.273 -21.672 54.786 1.00 15.53 90 MET B N 1
ATOM 1692 C CA . MET B 1 88 ? 0.629 -20.669 55.344 1.00 16.27 90 MET B CA 1
ATOM 1693 C C . MET B 1 88 ? 2.079 -21.137 55.323 1.00 16.78 90 MET B C 1
ATOM 1694 O O . MET B 1 88 ? 2.973 -20.406 54.898 1.00 16.61 90 MET B O 1
ATOM 1699 N N . TYR B 1 89 ? 2.293 -22.368 55.776 1.00 17.59 91 TYR B N 1
ATOM 1700 C CA . TYR B 1 89 ? 3.622 -22.958 55.850 1.00 19.72 91 TYR B CA 1
ATOM 1701 C C . TYR B 1 89 ? 4.148 -23.705 54.626 1.00 19.72 91 TYR B C 1
ATOM 1702 O O . TYR B 1 89 ? 5.295 -24.154 54.644 1.00 21.17 91 TYR B O 1
ATOM 1711 N N . THR B 1 90 ? 3.339 -23.831 53.576 1.00 18.97 92 THR B N 1
ATOM 1712 C CA . THR B 1 90 ? 3.750 -24.574 52.380 1.00 19.22 92 THR B CA 1
ATOM 1713 C C . THR B 1 90 ? 3.454 -23.916 51.015 1.00 18.69 92 THR B C 1
ATOM 1714 O O . THR B 1 90 ? 3.927 -24.413 50.002 1.00 18.76 92 THR B O 1
ATOM 1718 N N . SER B 1 91 ? 2.669 -22.838 50.983 1.00 18.44 93 SER B N 1
ATOM 1719 C CA . SER B 1 91 ? 2.275 -22.171 49.716 1.00 21.11 93 SER B CA 1
ATOM 1720 C C . SER B 1 91 ? 1.191 -22.964 48.963 1.00 19.96 93 SER B C 1
ATOM 1721 O O . SER B 1 91 ? 0.722 -22.539 47.914 1.00 18.35 93 SER B O 1
ATOM 1724 N N . ARG B 1 92 ? 0.809 -24.122 49.494 1.00 21.26 94 ARG B N 1
ATOM 1725 C CA . ARG B 1 92 ? -0.201 -24.957 48.851 1.00 22.87 94 ARG B CA 1
ATOM 1726 C C . ARG B 1 92 ? -1.499 -24.971 49.639 1.00 21.17 94 ARG B C 1
ATOM 1727 O O . ARG B 1 92 ? -1.502 -25.117 50.853 1.00 21.51 94 ARG B O 1
ATOM 1735 N N . LEU B 1 93 ? -2.597 -24.830 48.912 1.00 23.68 95 LEU B N 1
ATOM 1736 C CA . LEU B 1 93 ? -3.927 -24.805 49.486 1.00 25.30 95 LEU B CA 1
ATOM 1737 C C . LEU B 1 93 ? -4.689 -26.018 48.961 1.00 27.15 95 LEU B C 1
ATOM 1738 O O . LEU B 1 93 ? -4.944 -26.122 47.757 1.00 27.57 95 LEU B O 1
ATOM 1743 N N . ASN B 1 94 ? -5.046 -26.933 49.864 1.00 28.14 96 ASN B N 1
ATOM 1744 C CA . ASN B 1 94 ? -5.780 -28.143 49.472 1.00 30.56 96 ASN B CA 1
ATOM 1745 C C . ASN B 1 94 ? -7.281 -27.975 49.576 1.00 30.41 96 ASN B C 1
ATOM 1746 O O . ASN B 1 94 ? -7.810 -27.763 50.656 1.00 32.78 96 ASN B O 1
ATOM 1751 N N . LEU B 1 95 ? -7.964 -28.088 48.447 1.00 33.48 97 LEU B N 1
ATOM 1752 C CA . LEU B 1 95 ? -9.416 -27.915 48.408 1.00 37.29 97 LEU B CA 1
ATOM 1753 C C . LEU B 1 95 ? -10.225 -29.080 47.819 1.00 40.90 97 LEU B C 1
ATOM 1754 O O . LEU B 1 95 ? -9.886 -29.657 46.770 1.00 40.89 97 LEU B O 1
ATOM 1759 N N . ARG B 1 96 ? -11.307 -29.410 48.513 1.00 44.24 98 ARG B N 1
ATOM 1760 C CA . ARG B 1 96 ? -12.218 -30.446 48.070 1.00 47.84 98 ARG B CA 1
ATOM 1761 C C . ARG B 1 96 ? -13.496 -29.698 47.750 1.00 48.57 98 ARG B C 1
ATOM 1762 O O . ARG B 1 96 ? -13.809 -28.689 48.382 1.00 48.45 98 ARG B O 1
ATOM 1770 N N . GLU B 1 97 ? -14.221 -30.181 46.756 1.00 50.11 99 GLU B N 1
ATOM 1771 C CA . GLU B 1 97 ? -15.461 -29.539 46.341 1.00 52.10 99 GLU B CA 1
ATOM 1772 C C . GLU B 1 97 ? -16.434 -29.317 47.504 1.00 50.71 99 GLU B C 1
ATOM 1773 O O . GLU B 1 97 ? -17.347 -28.494 47.413 1.00 50.07 99 GLU B O 1
ATOM 1779 N N . GLY B 1 98 ? -16.233 -30.048 48.595 1.00 48.64 100 GLY B N 1
ATOM 1780 C CA . GLY B 1 98 ? -17.116 -29.908 49.732 1.00 46.95 100 GLY B CA 1
ATOM 1781 C C . GLY B 1 98 ? -16.654 -28.975 50.831 1.00 46.87 100 GLY B C 1
ATOM 1782 O O . GLY B 1 98 ? -17.458 -28.593 51.671 1.00 46.95 100 GLY B O 1
ATOM 1783 N N . ASN B 1 99 ? -15.376 -28.598 50.849 1.00 46.83 101 ASN B N 1
ATOM 1784 C CA . ASN B 1 99 ? -14.890 -27.714 51.905 1.00 45.44 101 ASN B CA 1
ATOM 1785 C C . ASN B 1 99 ? -14.405 -26.354 51.419 1.00 44.76 101 ASN B C 1
ATOM 1786 O O . ASN B 1 99 ? -13.974 -25.523 52.218 1.00 44.31 101 ASN B O 1
ATOM 1791 N N . ILE B 1 100 ? -14.495 -26.117 50.116 1.00 43.34 102 ILE B N 1
ATOM 1792 C CA . ILE B 1 100 ? -14.036 -24.854 49.568 1.00 43.21 102 ILE B CA 1
ATOM 1793 C C . ILE B 1 100 ? -14.770 -23.667 50.211 1.00 43.32 102 ILE B C 1
ATOM 1794 O O . ILE B 1 100 ? -14.128 -22.801 50.818 1.00 42.25 102 ILE B O 1
ATOM 1799 N N . MET B 1 101 ? -16.100 -23.629 50.104 1.00 41.73 103 MET B N 1
ATOM 1800 C CA . MET B 1 101 ? -16.874 -22.535 50.697 1.00 41.04 103 MET B CA 1
ATOM 1801 C C . MET B 1 101 ? -16.493 -22.326 52.150 1.00 39.10 103 MET B C 1
ATOM 1802 O O . MET B 1 101 ? -16.353 -21.190 52.613 1.00 38.27 103 MET B O 1
ATOM 1807 N N . ALA B 1 102 ? -16.330 -23.422 52.878 1.00 38.29 104 ALA B N 1
ATOM 1808 C CA . ALA B 1 102 ? -15.954 -23.314 54.280 1.00 38.19 104 ALA B CA 1
ATOM 1809 C C . ALA B 1 102 ? -14.619 -22.584 54.397 1.00 38.50 104 ALA B C 1
ATOM 1810 O O . ALA B 1 102 ? -14.445 -21.726 55.265 1.00 39.15 104 ALA B O 1
ATOM 1812 N N . VAL B 1 103 ? -13.686 -22.935 53.508 1.00 36.74 105 VAL B N 1
ATOM 1813 C CA . VAL B 1 103 ? -12.346 -22.343 53.481 1.00 35.43 105 VAL B CA 1
ATOM 1814 C C . VAL B 1 103 ? -12.393 -20.833 53.253 1.00 34.95 105 VAL B C 1
ATOM 1815 O O . VAL B 1 103 ? -11.745 -20.072 53.977 1.00 33.67 105 VAL B O 1
ATOM 1819 N N . MET B 1 104 ? -13.166 -20.407 52.255 1.00 35.28 106 MET B N 1
ATOM 1820 C CA . MET B 1 104 ? -13.299 -18.988 51.942 1.00 37.67 106 MET B CA 1
ATOM 1821 C C . MET B 1 104 ? -13.829 -18.288 53.172 1.00 38.05 106 MET B C 1
ATOM 1822 O O . MET B 1 104 ? -13.310 -17.258 53.600 1.00 38.37 106 MET B O 1
ATOM 1827 N N . ALA B 1 105 ? -14.878 -18.869 53.737 1.00 38.54 107 ALA B N 1
ATOM 1828 C CA . ALA B 1 105 ? -15.499 -18.335 54.936 1.00 37.26 107 ALA B CA 1
ATOM 1829 C C . ALA B 1 105 ? -14.458 -18.185 56.039 1.00 35.34 107 ALA B C 1
ATOM 1830 O O . ALA B 1 105 ? -14.383 -17.149 56.688 1.00 35.64 107 ALA B O 1
ATOM 1832 N N . THR B 1 106 ? -13.648 -19.219 56.247 1.00 35.41 108 THR B N 1
ATOM 1833 C CA . THR B 1 106 ? -12.615 -19.187 57.293 1.00 33.44 108 THR B CA 1
ATOM 1834 C C . THR B 1 106 ? -11.528 -18.140 57.021 1.00 32.98 108 THR B C 1
ATOM 1835 O O . THR B 1 106 ? -11.100 -17.407 57.917 1.00 32.76 108 THR B O 1
ATOM 1839 N N . ALA B 1 107 ? -11.075 -18.075 55.776 1.00 34.24 109 ALA B N 1
ATOM 1840 C CA . ALA B 1 107 ? -10.036 -17.122 55.411 1.00 34.68 109 ALA B CA 1
ATOM 1841 C C . ALA B 1 107 ? -10.537 -15.694 55.632 1.00 35.03 109 ALA B C 1
ATOM 1842 O O . ALA B 1 107 ? -9.756 -14.826 56.049 1.00 33.65 109 ALA B O 1
ATOM 1844 N N . MET B 1 108 ? -11.821 -15.457 55.339 1.00 35.56 110 MET B N 1
ATOM 1845 C CA . MET B 1 108 ? -12.437 -14.133 55.527 1.00 36.99 110 MET B CA 1
ATOM 1846 C C . MET B 1 108 ? -12.230 -13.740 56.983 1.00 37.59 110 MET B C 1
ATOM 1847 O O . MET B 1 108 ? -11.847 -12.607 57.292 1.00 35.56 110 MET B O 1
ATOM 1852 N N . TYR B 1 109 ? -12.471 -14.701 57.872 1.00 38.36 111 TYR B N 1
ATOM 1853 C CA . TYR B 1 109 ? -12.298 -14.490 59.312 1.00 39.46 111 TYR B CA 1
ATOM 1854 C C . TYR B 1 109 ? -10.848 -14.139 59.661 1.00 37.66 111 TYR B C 1
ATOM 1855 O O . TYR B 1 109 ? -10.578 -13.216 60.430 1.00 38.32 111 TYR B O 1
ATOM 1864 N N . LEU B 1 110 ? -9.918 -14.889 59.088 1.00 36.62 112 LEU B N 1
ATOM 1865 C CA . LEU B 1 110 ? -8.494 -14.664 59.329 1.00 34.87 112 LEU B CA 1
ATOM 1866 C C . LEU B 1 110 ? -7.934 -13.461 58.568 1.00 33.49 112 LEU B C 1
ATOM 1867 O O . LEU B 1 110 ? -6.762 -13.117 58.720 1.00 34.71 112 LEU B O 1
ATOM 1872 N N . GLN B 1 111 ? -8.770 -12.822 57.757 1.00 32.63 113 GLN B N 1
ATOM 1873 C CA . GLN B 1 111 ? -8.346 -11.671 56.975 1.00 32.01 113 GLN B CA 1
ATOM 1874 C C . GLN B 1 111 ? -7.290 -12.064 55.936 1.00 32.06 113 GLN B C 1
ATOM 1875 O O . GLN B 1 111 ? -6.190 -11.508 55.888 1.00 32.38 113 GLN B O 1
ATOM 1881 N N . MET B 1 112 ? -7.654 -13.040 55.112 1.00 31.54 114 MET B N 1
ATOM 1882 C CA . MET B 1 112 ? -6.810 -13.544 54.040 1.00 29.58 114 MET B CA 1
ATOM 1883 C C . MET B 1 112 ? -7.593 -13.328 52.750 1.00 29.15 114 MET B C 1
ATOM 1884 O O . MET B 1 112 ? -8.106 -14.268 52.124 1.00 28.51 114 MET B O 1
ATOM 1889 N N . GLU B 1 113 ? -7.679 -12.049 52.386 1.00 29.24 115 GLU B N 1
ATOM 1890 C CA . GLU B 1 113 ? -8.406 -11.583 51.214 1.00 29.45 115 GLU B CA 1
ATOM 1891 C C . GLU B 1 113 ? -7.948 -12.171 49.902 1.00 28.30 115 GLU B C 1
ATOM 1892 O O . GLU B 1 113 ? -8.778 -12.558 49.063 1.00 28.44 115 GLU B O 1
ATOM 1898 N N . HIS B 1 114 ? -6.631 -12.219 49.707 1.00 26.95 116 HIS B N 1
ATOM 1899 C CA . HIS B 1 114 ? -6.081 -12.747 48.464 1.00 25.03 116 HIS B CA 1
ATOM 1900 C C . HIS B 1 114 ? -6.488 -14.195 48.267 1.00 24.35 116 HIS B C 1
ATOM 1901 O O . HIS B 1 114 ? -6.863 -14.571 47.157 1.00 25.71 116 HIS B O 1
ATOM 1908 N N . VAL B 1 115 ? -6.428 -14.997 49.330 1.00 21.93 117 VAL B N 1
ATOM 1909 C CA . VAL B 1 115 ? -6.821 -16.397 49.244 1.00 23.85 117 VAL B CA 1
ATOM 1910 C C . VAL B 1 115 ? -8.322 -16.533 48.923 1.00 25.61 117 VAL B C 1
ATOM 1911 O O . VAL B 1 115 ? -8.734 -17.411 48.150 1.00 22.50 117 VAL B O 1
ATOM 1915 N N . VAL B 1 116 ? -9.134 -15.668 49.526 1.00 27.21 118 VAL B N 1
ATOM 1916 C CA . VAL B 1 116 ? -10.580 -15.678 49.274 1.00 28.65 118 VAL B CA 1
ATOM 1917 C C . VAL B 1 116 ? -10.817 -15.344 47.807 1.00 30.62 118 VAL B C 1
ATOM 1918 O O . VAL B 1 116 ? -11.609 -15.991 47.120 1.00 30.29 118 VAL B O 1
ATOM 1922 N N . ASP B 1 117 ? -10.102 -14.333 47.324 1.00 33.35 119 ASP B N 1
ATOM 1923 C CA . ASP B 1 117 ? -10.240 -13.912 45.942 1.00 35.76 119 ASP B CA 1
ATOM 1924 C C . ASP B 1 117 ? -9.780 -14.991 44.955 1.00 35.55 119 ASP B C 1
ATOM 1925 O O . ASP B 1 117 ? -10.362 -15.141 43.861 1.00 35.22 119 ASP B O 1
ATOM 1930 N N . THR B 1 118 ? -8.743 -15.737 45.330 1.00 34.06 120 THR B N 1
ATOM 1931 C CA . THR B 1 118 ? -8.228 -16.804 44.468 1.00 34.05 120 THR B CA 1
ATOM 1932 C C . THR B 1 118 ? -9.278 -17.908 44.366 1.00 35.30 120 THR B C 1
ATOM 1933 O O . THR B 1 118 ? -9.491 -18.492 43.300 1.00 34.12 120 THR B O 1
ATOM 1937 N N . CYS B 1 119 ? -9.926 -18.194 45.485 1.00 36.71 121 CYS B N 1
ATOM 1938 C CA . CYS B 1 119 ? -10.974 -19.191 45.495 1.00 39.98 121 CYS B CA 1
ATOM 1939 C C . CYS B 1 119 ? -12.131 -18.736 44.599 1.00 42.35 121 CYS B C 1
ATOM 1940 O O . CYS B 1 119 ? -12.689 -19.528 43.837 1.00 42.51 121 CYS B O 1
ATOM 1943 N N . ARG B 1 120 ? -12.490 -17.460 44.690 1.00 44.01 122 ARG B N 1
ATOM 1944 C CA . ARG B 1 120 ? -13.570 -16.955 43.857 1.00 46.82 122 ARG B CA 1
ATOM 1945 C C . ARG B 1 120 ? -13.190 -17.248 42.408 1.00 47.04 122 ARG B C 1
ATOM 1946 O O . ARG B 1 120 ? -13.963 -17.839 41.655 1.00 45.61 122 ARG B O 1
ATOM 1954 N N . LYS B 1 121 ? -11.980 -16.843 42.035 1.00 48.31 123 LYS B N 1
ATOM 1955 C CA . LYS B 1 121 ? -11.489 -17.054 40.681 1.00 48.96 123 LYS B CA 1
ATOM 1956 C C . LYS B 1 121 ? -11.563 -18.528 40.311 1.00 49.01 123 LYS B C 1
ATOM 1957 O O . LYS B 1 121 ? -11.789 -18.887 39.157 1.00 48.74 123 LYS B O 1
ATOM 1963 N N . PHE B 1 122 ? -11.384 -19.380 41.308 1.00 49.92 124 PHE B N 1
ATOM 1964 C CA . PHE B 1 122 ? -11.425 -20.816 41.108 1.00 50.97 124 PHE B CA 1
ATOM 1965 C C . PHE B 1 122 ? -12.819 -21.297 40.706 1.00 51.95 124 PHE B C 1
ATOM 1966 O O . PHE B 1 122 ? -13.002 -22.020 39.716 1.00 51.67 124 PHE B O 1
ATOM 1974 N N . ILE B 1 123 ? -13.802 -20.904 41.498 1.00 52.52 125 ILE B N 1
ATOM 1975 C CA . ILE B 1 123 ? -15.171 -21.296 41.245 1.00 52.70 125 ILE B CA 1
ATOM 1976 C C . ILE B 1 123 ? -15.667 -20.862 39.877 1.00 52.68 125 ILE B C 1
ATOM 1977 O O . ILE B 1 123 ? -16.479 -21.543 39.271 1.00 52.62 125 ILE B O 1
ATOM 1982 N N . LYS B 1 124 ? -15.176 -19.734 39.387 1.00 54.61 126 LYS B N 1
ATOM 1983 C CA . LYS B 1 124 ? -15.606 -19.242 38.084 1.00 57.21 126 LYS B CA 1
ATOM 1984 C C . LYS B 1 124 ? -15.232 -20.152 36.925 1.00 59.62 126 LYS B C 1
ATOM 1985 O O . LYS B 1 124 ? -15.730 -19.985 35.810 1.00 61.02 126 LYS B O 1
ATOM 1991 N N . ALA B 1 125 ? -14.357 -21.114 37.189 1.00 61.71 127 ALA B N 1
ATOM 1992 C CA . ALA B 1 125 ? -13.949 -22.077 36.180 1.00 63.23 127 ALA B CA 1
ATOM 1993 C C . ALA B 1 125 ? -14.529 -23.435 36.588 1.00 65.28 127 ALA B C 1
ATOM 1994 O O . ALA B 1 125 ? -15.146 -24.129 35.775 1.00 66.11 127 ALA B O 1
ATOM 1996 N N . SER B 1 126 ? -14.345 -23.798 37.858 1.00 66.67 128 SER B N 1
ATOM 1997 C CA . SER B 1 126 ? -14.860 -25.063 38.387 1.00 67.56 128 SER B CA 1
ATOM 1998 C C . SER B 1 126 ? -16.194 -24.862 39.108 1.00 68.00 128 SER B C 1
ATOM 1999 O O . SER B 1 126 ? -17.212 -25.427 38.651 1.00 68.97 128 SER B O 1
ATOM 2002 N N . GLY C 2 1 ? 29.531 5.624 42.619 1.00 22.23 -1 GLY C N 1
ATOM 2003 C CA . GLY C 2 1 ? 28.695 4.409 42.812 1.00 22.34 -1 GLY C CA 1
ATOM 2004 C C . GLY C 2 1 ? 28.586 3.646 41.511 1.00 23.19 -1 GLY C C 1
ATOM 2005 O O . GLY C 2 1 ? 29.190 4.058 40.507 1.00 23.39 -1 GLY C O 1
ATOM 2006 N N . SER C 2 2 ? 27.803 2.564 41.513 1.00 22.25 0 SER C N 1
ATOM 2007 C CA . SER C 2 2 ? 27.656 1.734 40.331 1.00 21.72 0 SER C CA 1
ATOM 2008 C C . SER C 2 2 ? 26.306 1.029 40.150 1.00 22.81 0 SER C C 1
ATOM 2009 O O . SER C 2 2 ? 25.513 0.860 41.096 1.00 21.04 0 SER C O 1
ATOM 2012 N N . LEU C 2 3 ? 26.047 0.630 38.907 1.00 22.89 1414 LEU C N 1
ATOM 2013 C CA . LEU C 2 3 ? 24.825 -0.086 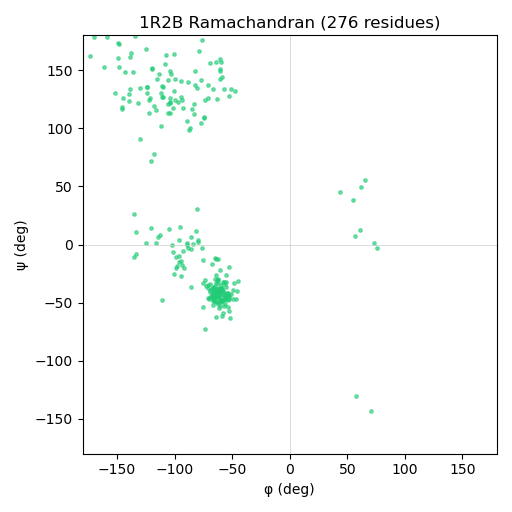38.570 1.00 21.28 1414 LEU C CA 1
ATOM 2014 C C . LEU C 2 3 ? 25.114 -1.544 38.873 1.00 21.26 1414 LEU C C 1
ATOM 2015 O O . LEU C 2 3 ? 25.976 -2.171 38.247 1.00 21.97 1414 LEU C O 1
ATOM 2020 N N . VAL C 2 4 ? 24.375 -2.078 39.834 1.00 19.30 1415 VAL C N 1
ATOM 2021 C CA . VAL C 2 4 ? 24.568 -3.434 40.284 1.00 19.83 1415 VAL C CA 1
ATOM 2022 C C . VAL C 2 4 ? 24.323 -4.535 39.265 1.00 20.33 1415 VAL C C 1
ATOM 2023 O O . VAL C 2 4 ? 23.260 -4.611 38.621 1.00 16.89 1415 VAL C O 1
ATOM 2027 N N . ALA C 2 5 ? 25.339 -5.378 39.104 1.00 19.66 1416 ALA C N 1
ATOM 2028 C CA . ALA C 2 5 ? 25.210 -6.513 38.197 1.00 22.27 1416 ALA C CA 1
ATOM 2029 C C . ALA C 2 5 ? 24.445 -7.589 38.982 1.00 21.44 1416 ALA C C 1
ATOM 2030 O O . ALA C 2 5 ? 24.736 -7.835 40.155 1.00 24.10 1416 ALA C O 1
ATOM 2032 N N . THR C 2 6 ? 23.454 -8.212 38.368 1.00 20.83 1417 THR C N 1
ATOM 2033 C CA . THR C 2 6 ? 22.740 -9.264 39.074 1.00 19.49 1417 THR C CA 1
ATOM 2034 C C . THR C 2 6 ? 22.891 -10.560 38.291 1.00 18.58 1417 THR C C 1
ATOM 2035 O O . THR C 2 6 ? 23.055 -10.563 37.074 1.00 16.24 1417 THR C O 1
ATOM 2039 N N . VAL C 2 7 ? 22.849 -11.668 39.013 1.00 17.80 1418 VAL C N 1
ATOM 2040 C CA . VAL C 2 7 ? 22.925 -12.972 38.404 1.00 17.30 1418 VAL C CA 1
ATOM 2041 C C . VAL C 2 7 ? 22.081 -13.837 39.320 1.00 18.44 1418 VAL C C 1
ATOM 2042 O O . VAL C 2 7 ? 21.945 -13.526 40.503 1.00 14.94 1418 VAL C O 1
ATOM 2046 N N . LYS C 2 8 ? 21.497 -14.910 38.790 1.00 19.54 1419 LYS C N 1
ATOM 2047 C CA . LYS C 2 8 ? 20.667 -15.753 39.635 1.00 21.51 1419 LYS C CA 1
ATOM 2048 C C . LYS C 2 8 ? 21.303 -17.056 40.054 1.00 21.03 1419 LYS C C 1
ATOM 2049 O O . LYS C 2 8 ? 22.128 -17.620 39.333 1.00 21.77 1419 LYS C O 1
ATOM 2055 N N . GLU C 2 9 ? 20.922 -17.514 41.243 1.00 19.36 1420 GLU C N 1
ATOM 2056 C CA . GLU C 2 9 ? 21.368 -18.798 41.757 1.00 18.46 1420 GLU C CA 1
ATOM 2057 C C . GLU C 2 9 ? 20.087 -19.611 41.923 1.00 18.56 1420 GLU C C 1
ATOM 2058 O O . GLU C 2 9 ? 19.192 -19.227 42.691 1.00 17.51 1420 GLU C O 1
ATOM 2064 N N . ALA C 2 10 ? 20.005 -20.733 41.215 1.00 16.67 1421 ALA C N 1
ATOM 2065 C CA . ALA C 2 10 ? 18.815 -21.563 41.262 1.00 18.91 1421 ALA C CA 1
ATOM 2066 C C . ALA C 2 10 ? 18.859 -22.699 42.261 1.00 18.72 1421 ALA C C 1
ATOM 2067 O O . ALA C 2 10 ? 17.836 -23.293 42.555 1.00 20.53 1421 ALA C O 1
ATOM 2069 N N . GLY C 2 11 ? 20.036 -23.019 42.774 1.00 19.24 1422 GLY C N 1
ATOM 2070 C CA . GLY C 2 11 ? 20.119 -24.114 43.722 1.00 19.67 1422 GLY C CA 1
ATOM 2071 C C . GLY C 2 11 ? 19.625 -23.798 45.126 1.00 19.29 1422 GLY C C 1
ATOM 2072 O O . GLY C 2 11 ? 19.258 -22.664 45.421 1.00 16.37 1422 GLY C O 1
ATOM 2073 N N . ARG C 2 12 ? 19.615 -24.825 45.978 1.00 18.98 1423 ARG C N 1
ATOM 2074 C CA . ARG C 2 12 ? 19.222 -24.704 47.373 1.00 17.91 1423 ARG C CA 1
ATOM 2075 C C . ARG C 2 12 ? 20.135 -23.645 47.994 1.00 20.39 1423 ARG C C 1
ATOM 2076 O O . ARG C 2 12 ? 21.363 -23.660 47.799 1.00 18.30 1423 ARG C O 1
ATOM 2084 N N . SER C 2 13 ? 19.528 -22.729 48.741 1.00 19.28 1424 SER C N 1
ATOM 2085 C CA . SER C 2 13 ? 20.265 -21.624 49.345 1.00 20.23 1424 SER C CA 1
ATOM 2086 C C . SER C 2 13 ? 20.746 -21.841 50.771 1.00 21.32 1424 SER C C 1
ATOM 2087 O O . SER C 2 13 ? 21.635 -21.137 51.247 1.00 23.99 1424 SER C O 1
ATOM 2090 N N . ILE C 2 14 ? 20.173 -22.812 51.455 1.00 20.98 1425 ILE C N 1
ATOM 2091 C CA . ILE C 2 14 ? 20.525 -23.022 52.851 1.00 20.50 1425 ILE C CA 1
ATOM 2092 C C . ILE C 2 14 ? 20.401 -24.488 53.171 1.00 21.40 1425 ILE C C 1
ATOM 2093 O O . ILE C 2 14 ? 19.924 -25.261 52.353 1.00 21.80 1425 ILE C O 1
ATOM 2098 N N . HIS C 2 15 ? 20.813 -24.869 54.370 1.00 23.40 1426 HIS C N 1
ATOM 2099 C CA . HIS C 2 15 ? 20.704 -26.262 54.745 1.00 26.10 1426 HIS C CA 1
ATOM 2100 C C . HIS C 2 15 ? 19.236 -26.680 54.803 1.00 26.46 1426 HIS C C 1
ATOM 2101 O O . HIS C 2 15 ? 18.327 -25.847 54.940 1.00 25.98 1426 HIS C O 1
ATOM 2108 N N . GLU C 2 16 ? 19.002 -27.977 54.670 1.00 27.73 1427 GLU C N 1
ATOM 2109 C CA . GLU C 2 16 ? 17.653 -28.498 54.781 1.00 25.87 1427 GLU C CA 1
ATOM 2110 C C . GLU C 2 16 ? 17.519 -29.108 56.180 1.00 26.79 1427 GLU C C 1
ATOM 2111 O O . GLU C 2 16 ? 18.234 -30.053 56.524 1.00 27.40 1427 GLU C O 1
ATOM 2117 N N . ILE C 2 17 ? 16.621 -28.545 56.982 1.00 27.53 1428 ILE C N 1
ATOM 2118 C CA . ILE C 2 17 ? 16.351 -29.027 58.330 1.00 28.69 1428 ILE C CA 1
ATOM 2119 C C . ILE C 2 17 ? 15.562 -30.321 58.187 1.00 30.84 1428 ILE C C 1
ATOM 2120 O O . ILE C 2 17 ? 14.507 -30.347 57.568 1.00 30.90 1428 ILE C O 1
ATOM 2125 N N . PRO C 2 18 ? 16.056 -31.413 58.784 1.00 33.50 1429 PRO C N 1
ATOM 2126 C CA . PRO C 2 18 ? 15.387 -32.714 58.698 1.00 34.59 1429 PRO C CA 1
ATOM 2127 C C . PRO C 2 18 ? 14.056 -32.859 59.429 1.00 34.75 1429 PRO C C 1
ATOM 2128 O O . PRO C 2 18 ? 13.771 -32.124 60.382 1.00 34.36 1429 PRO C O 1
ATOM 2132 N N . ARG C 2 19 ? 13.238 -33.804 58.962 1.00 36.00 1430 ARG C N 1
ATOM 2133 C CA . ARG C 2 19 ? 11.943 -34.063 59.599 1.00 39.24 1430 ARG C CA 1
ATOM 2134 C C . ARG C 2 19 ? 12.183 -34.642 60.998 1.00 39.51 1430 ARG C C 1
ATOM 2135 O O . ARG C 2 19 ? 13.291 -35.178 61.232 1.00 38.29 1430 ARG C O 1
ATOM 2144 N N . LEU D 2 3 ? -5.163 -38.747 42.703 1.00 50.89 1414 LEU D N 1
ATOM 2145 C CA . LEU D 2 3 ? -4.609 -37.627 41.876 1.00 49.45 1414 LEU D CA 1
ATOM 2146 C C . LEU D 2 3 ? -5.448 -36.357 42.024 1.00 48.15 1414 LEU D C 1
ATOM 2147 O O . LEU D 2 3 ? -6.669 -36.338 41.803 1.00 48.76 1414 LEU D O 1
ATOM 2152 N N . VAL D 2 4 ? -4.757 -35.290 42.390 1.00 45.15 1415 VAL D N 1
ATOM 2153 C CA . VAL D 2 4 ? -5.363 -33.995 42.590 1.00 41.43 1415 VAL D CA 1
ATOM 2154 C C . VAL D 2 4 ? -5.035 -33.114 41.386 1.00 40.83 1415 VAL D C 1
ATOM 2155 O O . VAL D 2 4 ? -3.969 -33.251 40.759 1.00 39.05 1415 VAL D O 1
ATOM 2159 N N . ALA D 2 5 ? -5.965 -32.234 41.044 1.00 38.82 1416 ALA D N 1
ATOM 2160 C CA . ALA D 2 5 ? -5.742 -31.309 39.946 1.00 39.04 1416 ALA D CA 1
ATOM 2161 C C . ALA D 2 5 ? -4.931 -30.184 40.585 1.00 38.04 1416 ALA D C 1
ATOM 2162 O O . ALA D 2 5 ? -5.218 -29.751 41.702 1.00 36.24 1416 ALA D O 1
ATOM 2164 N N . THR D 2 6 ? -3.908 -29.728 39.882 1.00 37.29 1417 THR D N 1
ATOM 2165 C CA . THR D 2 6 ? -3.057 -28.674 40.401 1.00 37.64 1417 THR D CA 1
ATOM 2166 C C . THR D 2 6 ? -3.367 -27.382 39.679 1.00 37.09 1417 THR D C 1
ATOM 2167 O O . THR D 2 6 ? -3.618 -27.364 38.473 1.00 36.28 1417 THR D O 1
ATOM 2171 N N . VAL D 2 7 ? -3.359 -26.288 40.417 1.00 35.86 1418 VAL D N 1
ATOM 2172 C CA . VAL D 2 7 ? -3.612 -25.014 39.788 1.00 34.51 1418 VAL D CA 1
ATOM 2173 C C . VAL D 2 7 ? -2.644 -24.015 40.401 1.00 31.59 1418 VAL D C 1
ATOM 2174 O O . VAL D 2 7 ? -2.451 -23.973 41.608 1.00 29.26 1418 VAL D O 1
ATOM 2178 N N . LYS D 2 8 ? -2.014 -23.230 39.547 1.00 29.90 1419 LYS D N 1
ATOM 2179 C CA . LYS D 2 8 ? -1.068 -22.247 40.016 1.00 29.84 1419 LYS D CA 1
ATOM 2180 C C . LYS D 2 8 ? -1.630 -20.829 40.104 1.00 28.19 1419 LYS D C 1
ATOM 2181 O O . LYS D 2 8 ? -2.431 -20.400 39.274 1.00 25.61 1419 LYS D O 1
ATOM 2187 N N . GLU D 2 9 ? -1.201 -20.113 41.136 1.00 27.50 1420 GLU D N 1
ATOM 2188 C CA . GLU D 2 9 ? -1.597 -18.731 41.343 1.00 26.12 1420 GLU D CA 1
ATOM 2189 C C . GLU D 2 9 ? -0.303 -17.908 41.381 1.00 25.45 1420 GLU D C 1
ATOM 2190 O O . GLU D 2 9 ? 0.605 -18.206 42.173 1.00 22.84 1420 GLU D O 1
ATOM 2196 N N . ALA D 2 10 ? -0.217 -16.891 40.518 1.00 22.92 1421 ALA D N 1
ATOM 2197 C CA . ALA D 2 10 ? 0.968 -16.038 40.455 1.00 22.58 1421 ALA D CA 1
ATOM 2198 C C . ALA D 2 10 ? 0.813 -14.720 41.218 1.00 22.20 1421 ALA D C 1
ATOM 2199 O O . ALA D 2 10 ? 1.796 -14.021 41.421 1.00 22.28 1421 ALA D O 1
ATOM 2201 N N . GLY D 2 11 ? -0.406 -14.391 41.646 1.00 21.10 1422 GLY D N 1
ATOM 2202 C CA . GLY D 2 11 ? -0.641 -13.147 42.367 1.00 19.87 1422 GLY D CA 1
ATOM 2203 C C . GLY D 2 11 ? -0.251 -13.179 43.838 1.00 21.03 1422 GLY D C 1
ATOM 2204 O O . GLY D 2 11 ? -0.027 -14.261 44.387 1.00 18.41 1422 GLY D O 1
ATOM 2205 N N . ARG D 2 12 ? -0.178 -11.998 44.468 1.00 20.07 1423 ARG D N 1
ATOM 2206 C CA . ARG D 2 12 ? 0.189 -11.887 45.879 1.00 19.96 1423 ARG D CA 1
ATOM 2207 C C . ARG D 2 12 ? -0.692 -12.832 46.684 1.00 21.98 1423 ARG D C 1
ATOM 2208 O O . ARG D 2 12 ? -1.905 -12.863 46.506 1.00 20.44 1423 ARG D O 1
ATOM 2216 N N . SER D 2 13 ? -0.084 -13.585 47.592 1.00 21.39 1424 SER D N 1
ATOM 2217 C CA . SER D 2 13 ? -0.832 -14.550 48.367 1.00 21.54 1424 SER D CA 1
ATOM 2218 C C . SER D 2 13 ? -1.384 -14.069 49.701 1.00 23.68 1424 SER D C 1
ATOM 2219 O O . SER D 2 13 ? -2.298 -14.685 50.244 1.00 25.75 1424 SER D O 1
ATOM 2222 N N . ILE D 2 14 ? -0.820 -12.998 50.243 1.00 24.27 1425 ILE D N 1
ATOM 2223 C CA . ILE D 2 14 ? -1.222 -12.526 51.568 1.00 21.53 1425 ILE D CA 1
ATOM 2224 C C . ILE D 2 14 ? -1.094 -11.014 51.663 1.00 21.80 1425 ILE D C 1
ATOM 2225 O O . ILE D 2 14 ? -0.572 -10.371 50.745 1.00 20.71 1425 ILE D O 1
ATOM 2230 N N . HIS D 2 15 ? -1.571 -10.446 52.770 1.00 21.37 1426 HIS D N 1
ATOM 2231 C CA . HIS D 2 15 ? -1.475 -9.008 52.932 1.00 22.78 1426 HIS D CA 1
ATOM 2232 C C . HIS D 2 15 ? -0.015 -8.579 52.884 1.00 23.31 1426 HIS D C 1
ATOM 2233 O O . HIS D 2 15 ? 0.898 -9.391 53.114 1.00 24.10 1426 HIS D O 1
ATOM 2240 N N . GLU D 2 16 ? 0.209 -7.315 52.557 1.00 22.88 1427 GLU D N 1
ATOM 2241 C CA . GLU D 2 16 ? 1.558 -6.789 52.570 1.00 24.79 1427 GLU D CA 1
ATOM 2242 C C . GLU D 2 16 ? 1.685 -5.940 53.837 1.00 26.34 1427 GLU D C 1
ATOM 2243 O O . GLU D 2 16 ? 0.922 -4.992 54.049 1.00 25.02 1427 GLU D O 1
ATOM 2249 N N . ILE D 2 17 ? 2.646 -6.287 54.682 1.00 27.78 1428 ILE D N 1
ATOM 2250 C CA . ILE D 2 17 ? 2.864 -5.543 55.916 1.00 28.87 1428 ILE D CA 1
ATOM 2251 C C . ILE D 2 17 ? 3.725 -4.354 55.528 1.00 31.04 1428 ILE D C 1
ATOM 2252 O O . ILE D 2 17 ? 4.879 -4.515 55.153 1.00 33.42 1428 ILE D O 1
ATOM 2257 N N . PRO D 2 18 ? 3.173 -3.136 55.600 1.00 34.58 1429 PRO D N 1
ATOM 2258 C CA . PRO D 2 18 ? 3.954 -1.946 55.231 1.00 36.02 1429 PRO D CA 1
ATOM 2259 C C . PRO D 2 18 ? 5.211 -1.730 56.068 1.00 37.55 1429 PRO D C 1
ATOM 2260 O O . PRO D 2 18 ? 5.339 -2.264 57.175 1.00 36.13 1429 PRO D O 1
ATOM 2264 N N . ARG D 2 19 ? 6.137 -0.947 55.518 1.00 40.10 1430 ARG D N 1
ATOM 2265 C CA . ARG D 2 19 ? 7.391 -0.614 56.192 1.00 43.44 1430 ARG D CA 1
ATOM 2266 C C . ARG D 2 19 ? 7.129 0.341 57.363 1.00 43.24 1430 ARG D C 1
ATOM 2267 O O . ARG D 2 19 ? 6.102 1.047 57.314 1.00 42.58 1430 ARG D O 1
#

CATH classification: 3.30.710.10

Radius of gyration: 19.87 Å; Cα contacts (8 Å, |Δi|>4): 495; chains: 4; bounding box: 55×42×43 Å

Inter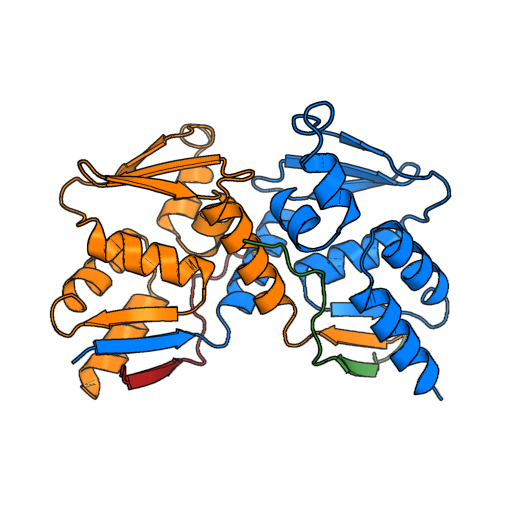Pro domains:
  IPR000210 BTB/POZ domain [PF00651] (22-128)
  IPR000210 BTB/POZ domain [PS50097] (32-99)
  IPR000210 BTB/POZ domain [SM00225] (32-129)
  IPR011333 SKP1/BTB/POZ domain superfamily [G3DSA:3.30.710.10] (2-129)
  IPR011333 SKP1/BTB/POZ domain superfamily [SSF54695] (8-126)
  IPR013087 Zinc finger C2H2-type [PF00096] (546-568)
  IPR013087 Zinc finger C2H2-type [PF00096] (574-596)
  IPR013087 Zinc finger C2H2-type [PF00096] (602-624)
  IPR013087 Zinc finger C2H2-type [PF00096] (630-652)
  IPR013087 Zinc finger C2H2-type [PS00028] (520-541)
  IPR013087 Zinc finger C2H2-type [PS00028] (548-568)
  IPR013087 Zinc finger C2H2-type [PS00028] (576-596)
  IPR013087 Zinc finger C2H2-type [PS00028] (604-624)
  IPR013087 Zinc finger C2H2-type [PS00028] (632-652)
  IPR013087 Zinc finger C2H2-type [PS00028] (660-681)
  IPR013087 Zinc finger C2H2-type [PS50157] (518-546)
  IPR013087 Zinc finger C2H2-type [PS50157] (546-573)
  IPR013087 Zinc finger C2H2-type [PS50157] (574-601)
  IPR013087 Zinc finger C2H2-type [PS50157] (602-629)
  IPR013087 Zinc finger C2H2-type [PS50157] (630-657)

B-factor: mean 36.93, std 14.58, range [11.31, 81.39]

Solvent-accessible surface area: 14100 Å² total; per-residue (Å²): 114,56,16,27,3,22,3,83,93,0,10,63,3,3,7,50,0,1,10,24,0,40,70,94,71,30,21,13,60,1,19,1,27,0,58,227,95,128,22,101,0,2,12,10,1,0,0,0,0,0,11,31,0,37,57,15,5,73,43,146,140,83,84,124,72,67,72,12,106,20,59,104,149,17,52,27,77,0,0,61,17,0,2,42,0,0,1,50,18,119,0,67,6,134,163,80,9,10,112,36,0,59,51,1,0,108,75,0,75,1,96,65,0,18,70,9,1,160,101,52,77,166,84,45,230,76,20,27,3,35,3,85,95,0,12,62,4,2,6,60,0,1,29,22,0,40,86,88,73,36,19,12,59,2,19,0,30,0,51,231,91,124,23,97,0,2,11,10,1,0,0,0,0,0,9,34,0,38,56,19,2,71,50,155,142,88,73,103,73,71,70,14,108,12,66,94,150,21,56,24,94,0,0,56,18,0,2,52,0,0,1,48,17,114,0,69,4,144,149,77,13,12,110,35,0,27,64,5,0,112,72,0,72,2,103,64,0,17,83,12,0,149,127,44,71,161,97,105,136,72,178,74,64,82,78,145,14,76,31,45,0,0,44,84,1,83,210,227,63,65,80,55,139,17,79,30,44,0,0,43,90,2,84,159

Foldseek 3Di:
DDDDDDDPCVVVVVLQVQVVCQVVVHPFQAWEDAQNDIGTHHLVLLLVQFVQSVVQCVDPVRNNPRYYYDDNVLDPVLVVQVVVCSSHVDRDDDPVCLVSVLVVRVRRHRVVVNVVSVVVVVPDD/DDDDDDVCVVQVVLLVQVVCLVVVHPFQAWEDAAPDIGTHHLVLLLVQFPQSVVQCVPPVNVRHRYHYDDNVLDPVLVVQVVVCSSHVDGDDDPPCLVSNLVNRVVRHRVVSNVVSVVVVVVD/DDDDDDDDDDDDDDDDDDD/DDDDDDDPDDDDDDDDD

Organism: Homo sapiens (NCBI:txid9606)

Sequence (284 aa):
ADSQIQFTRHASDVLLNLNRLRSRDILTDVVIVVSREQFRAHKTVLMACSGLFYSIFTDQLKRNLSVINLDPEINPEGFNILLDFMYTSRLNLREGNIMAVMATAMYLQMEHVVDTCRKFIKASEDSQIQFTRHASDVLLNLNRLRSRDILTDVVIVVSREQFRAHKTVLMACSGLFYSIFTDQLKRNLSVINLDPEINPEGFNILLDFMYTSRLNLREGNIMAVMATAMYLQMEHVVDTCRKFIKASGSLVATVKEAGRSIHEIPRLVATVKEAGRSIHEIPR

Secondary structure (DSSP, 8-state):
-EEEEEETTHHHHHHHHHHHHHHTT-S--EEEEETTEEEEE-HHHHHHH-HHHHHHTTSTTTSS-SEEE--TTS-HHHHHHHHHHHHHSEEEE-TTTHHHHHHHHHHTT-HHHHHHHHHHHHH--/-EEEEETTHHHHHHHHHHHHHHTT-S--EEEEETTEEEEE-HHHHHHH-HHHHHHTTSSSTTS-SEEE--TTS-HHHHHHHHHHHHHSEEEEETTTHHHHHHHHHHHT-HHHHHHHHHHHTT-/--PPEEEEE-S--SPPPP-/--EEEEE-S--S-----

Nearest PDB structures (foldseek):
  3bim-assembly4_E  TM=9.796E-01  e=1.480E-22  Homo sapiens
  6c3l-assembly2_B  TM=9.670E-01  e=2.048E-22  Homo sapiens
  6xxs-assembly1_E  TM=9.775E-01  e=3.024E-22  Homo sapiens
  6xxs-assembly1_B  TM=9.856E-01  e=9.735E-22  Homo sapiens
  6y17-assembly1_B  TM=9.886E-01  e=1.039E-21  Homo sapiens

GO terms:
  GO:1990837 sequence-specific double-stranded DNA binding (F, IDA)
  GO:0045591 positive r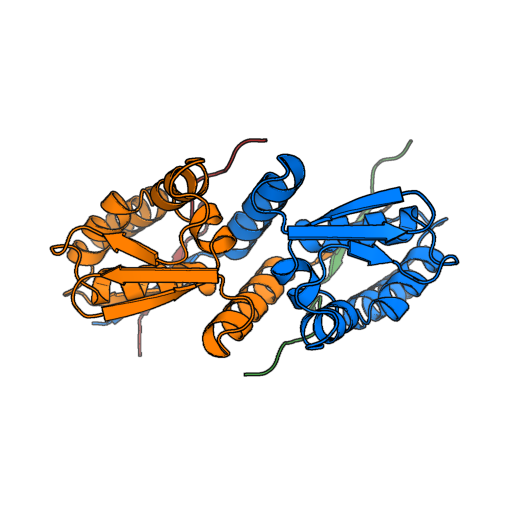egulation of regulatory T cell differentiation (P, IMP)
  GO:0005634 nucleus (C, IDA)
  GO:0003682 chromatin binding (F, IDA)
  GO:0000122 negative regulation of transcription by RNA polymerase II (P, IDA)
  GO:0005634 nucleus (C, EXP)
  GO:0005654 nucleoplasm (C, TAS)
  GO:0042802 identical protein binding (F, IPI)
  GO:0005515 protein binding (F, IPI)
  GO:0005654 nucleoplasm (C, IDA)
  GO:0042382 paraspeckles (C, IDA)
  GO:0005657 replication fork (C, IDA)
  GO:0001227 DNA-binding transcription repressor activity, RNA polymerase II-specific (F, IDA)
  GO:0043065 positive regulation of apoptotic process (P, IDA)
  GO:0043565 sequence-specific DNA binding (F, IDA)
  GO:0030308 negative regulation of cell growth (P, IDA)
  GO:0006974 DNA damage response (P, IDA)
  GO:0003700 DNA-binding transcription factor activity (F, IMP)
  GO:0045892 negative regulation of DNA-templated transcription (P, IMP)
  GO:0001222 transcription corepressor binding (F, IPI)